Protein AF-A0A8H3FIM3-F1 (afdb_monomer)

Radius of gyration: 38.47 Å; Cα contacts (8 Å, |Δi|>4): 133; chains: 1; bounding box: 77×32×126 Å

Organis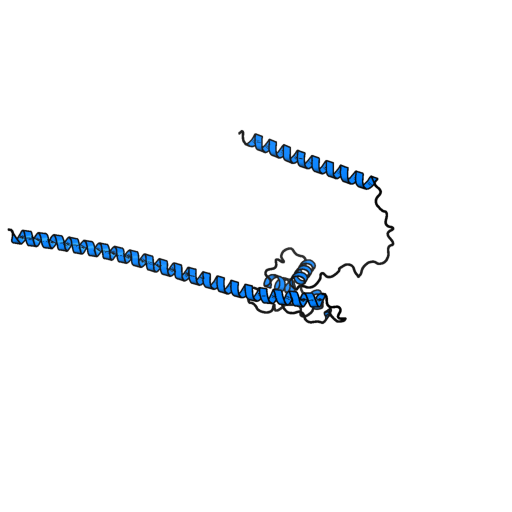m: NCBI:txid1903189

Mean predicted aligned error: 14.73 Å

Secondary structure (DSSP, 8-state):
-HHHHHHHHHHHHHHHHHHHHHHHHHHHHHHHHHHHHHHHHHHHHHHHHHHHHHHHHHHHHHHHHHHHHHHHHHHHHT---TTGGGSBPPPPBPTTT-SB-TT--SBTTHHHH--HHHHHHHHHHTT---TT--HHHHHHHHHHHHTPPP--TTSS----------PPPHHHHHHHHHHHHHHHHHHHHHHHHHHHHHHHTT--

Structure (mmCIF, N/CA/C/O backbone):
data_AF-A0A8H3FIM3-F1
#
_entry.id   AF-A0A8H3FIM3-F1
#
loop_
_atom_site.group_PDB
_atom_site.id
_atom_site.type_symbol
_atom_site.label_atom_id
_atom_site.label_alt_id
_atom_site.label_comp_id
_atom_site.label_asym_id
_atom_site.label_entity_id
_atom_site.label_seq_id
_atom_site.pdbx_PDB_ins_code
_atom_site.Cartn_x
_atom_site.Cartn_y
_atom_site.Cartn_z
_atom_site.occupancy
_atom_site.B_iso_or_equiv
_atom_site.auth_seq_id
_atom_site.auth_comp_id
_atom_site.auth_asym_id
_atom_site.auth_atom_id
_atom_site.pdbx_PDB_model_num
ATOM 1 N N . MET A 1 1 ? 46.535 1.815 -69.833 1.00 71.38 1 MET A N 1
ATOM 2 C CA . MET A 1 1 ? 46.878 1.940 -68.397 1.00 71.38 1 MET A CA 1
ATOM 3 C C . MET A 1 1 ? 45.950 2.887 -67.633 1.00 71.38 1 MET A C 1
ATOM 5 O O . MET A 1 1 ? 45.429 2.456 -66.619 1.00 71.38 1 MET A O 1
ATOM 9 N N . ALA A 1 2 ? 45.669 4.111 -68.107 1.00 83.00 2 ALA A N 1
ATOM 10 C CA . ALA A 1 2 ? 44.836 5.084 -67.371 1.00 83.00 2 ALA A CA 1
ATOM 11 C C . ALA A 1 2 ? 43.427 4.582 -66.973 1.00 83.00 2 ALA A C 1
ATOM 13 O O . ALA A 1 2 ? 42.996 4.788 -65.845 1.00 83.00 2 ALA A O 1
ATOM 14 N N . ARG A 1 3 ? 42.737 3.857 -67.865 1.00 86.81 3 ARG A N 1
ATOM 15 C CA . ARG A 1 3 ? 41.400 3.302 -67.590 1.00 86.81 3 ARG A CA 1
ATOM 16 C C . ARG A 1 3 ? 41.392 2.255 -66.469 1.00 86.81 3 ARG A C 1
ATOM 18 O O . ARG A 1 3 ? 40.564 2.334 -65.575 1.00 86.81 3 ARG A O 1
ATOM 25 N N . ALA A 1 4 ? 42.352 1.330 -66.482 1.00 87.12 4 ALA A N 1
ATOM 26 C CA . ALA A 1 4 ? 42.480 0.304 -65.445 1.00 87.12 4 ALA A CA 1
ATOM 27 C C . ALA A 1 4 ? 42.784 0.916 -64.066 1.00 87.12 4 ALA A C 1
ATOM 29 O O . ALA A 1 4 ? 42.288 0.439 -63.052 1.00 87.12 4 ALA A O 1
ATOM 30 N N . TYR A 1 5 ? 43.555 2.008 -64.032 1.00 89.88 5 TYR A N 1
ATOM 31 C CA . TYR A 1 5 ? 43.822 2.752 -62.801 1.00 89.88 5 TYR A CA 1
ATOM 32 C C . TYR A 1 5 ? 42.560 3.439 -62.254 1.00 89.88 5 TYR A C 1
ATOM 34 O O . TYR A 1 5 ? 42.288 3.385 -61.057 1.00 89.88 5 TYR A O 1
ATOM 42 N N . GLN A 1 6 ? 41.756 4.043 -63.133 1.00 92.19 6 GLN A N 1
ATOM 43 C CA . GLN A 1 6 ? 40.494 4.673 -62.748 1.00 92.19 6 GLN A CA 1
ATOM 44 C C . GLN A 1 6 ? 39.470 3.647 -62.237 1.00 92.19 6 GLN A C 1
ATOM 46 O O . GLN A 1 6 ? 38.807 3.893 -61.232 1.00 92.19 6 GLN A O 1
ATOM 51 N N . GLU A 1 7 ? 39.371 2.487 -62.887 1.00 91.62 7 GLU A N 1
ATOM 52 C CA . GLU A 1 7 ? 38.503 1.385 -62.455 1.00 91.62 7 GLU A CA 1
ATOM 53 C C . GLU A 1 7 ? 38.935 0.830 -61.084 1.00 91.62 7 GLU A C 1
ATOM 55 O O . GLU A 1 7 ? 38.087 0.655 -60.210 1.00 91.62 7 GLU A O 1
ATOM 60 N N . ALA A 1 8 ? 40.240 0.652 -60.844 1.00 92.38 8 ALA A N 1
ATOM 61 C CA . ALA A 1 8 ? 40.762 0.222 -59.543 1.00 92.38 8 ALA A CA 1
ATOM 62 C C . ALA A 1 8 ? 40.428 1.222 -58.419 1.00 92.38 8 ALA A C 1
ATOM 64 O O . ALA A 1 8 ? 39.887 0.831 -57.387 1.00 92.38 8 ALA A O 1
ATOM 65 N N . HIS A 1 9 ? 40.642 2.521 -58.648 1.00 93.94 9 HIS A N 1
ATOM 66 C CA . HIS A 1 9 ? 40.316 3.561 -57.667 1.00 93.94 9 HIS A CA 1
ATOM 67 C C . HIS A 1 9 ? 38.815 3.599 -57.319 1.00 93.94 9 HIS A C 1
ATOM 69 O O . HIS A 1 9 ? 38.434 3.795 -56.160 1.00 93.94 9 HIS A O 1
ATOM 75 N N . ILE A 1 10 ? 37.936 3.412 -58.312 1.00 95.25 10 ILE A N 1
ATOM 76 C CA . ILE A 1 10 ? 36.484 3.336 -58.086 1.00 95.25 10 ILE A CA 1
ATOM 77 C C . ILE A 1 10 ? 36.143 2.115 -57.225 1.00 95.25 10 ILE A C 1
ATOM 79 O O . ILE A 1 10 ? 35.369 2.238 -56.273 1.00 95.25 10 ILE A O 1
ATOM 83 N N . MET A 1 11 ? 36.742 0.958 -57.517 1.00 94.81 11 MET A N 1
ATOM 84 C CA . MET A 1 11 ? 36.517 -0.268 -56.750 1.00 94.81 11 MET A CA 1
ATOM 85 C C . MET A 1 11 ? 37.007 -0.156 -55.302 1.00 94.81 11 MET A C 1
ATOM 87 O O . MET A 1 11 ? 36.302 -0.594 -54.390 1.00 94.81 11 MET A O 1
ATOM 91 N N . ASP A 1 12 ? 38.148 0.490 -55.066 1.00 96.44 12 ASP A N 1
ATOM 92 C CA . ASP A 1 12 ? 38.661 0.748 -53.716 1.00 96.44 12 ASP A CA 1
ATOM 93 C C . ASP A 1 12 ? 37.720 1.673 -52.928 1.00 96.44 12 ASP A C 1
ATOM 95 O O . ASP A 1 12 ? 37.373 1.394 -51.777 1.00 96.44 12 ASP A O 1
ATOM 99 N N . THR A 1 13 ? 37.224 2.735 -53.574 1.00 96.44 13 THR A N 1
ATOM 100 C CA . THR A 1 13 ? 36.276 3.687 -52.966 1.00 96.44 13 THR A CA 1
ATOM 101 C C . THR A 1 13 ? 34.946 3.012 -52.614 1.00 96.44 13 THR A C 1
ATOM 103 O O . THR A 1 13 ? 34.384 3.237 -51.534 1.00 96.44 13 THR A O 1
ATOM 106 N N . LEU A 1 14 ? 34.443 2.152 -53.504 1.00 96.19 14 LEU A N 1
ATOM 107 C CA . LEU A 1 14 ? 33.221 1.389 -53.269 1.00 96.19 14 LEU A CA 1
ATOM 108 C C . LEU A 1 14 ? 33.409 0.388 -52.124 1.00 96.19 14 LEU A C 1
ATOM 110 O O . LEU A 1 14 ? 32.560 0.302 -51.240 1.00 96.19 14 LEU A O 1
ATOM 114 N N . THR A 1 15 ? 34.543 -0.313 -52.093 1.00 96.88 15 THR A N 1
ATOM 115 C CA . THR A 1 15 ? 34.880 -1.270 -51.029 1.00 96.88 15 THR A CA 1
ATOM 116 C C . THR A 1 15 ? 34.961 -0.582 -49.665 1.00 96.88 15 THR A C 1
ATOM 118 O O . THR A 1 15 ? 34.402 -1.081 -48.686 1.00 96.88 15 THR A O 1
ATOM 121 N N . ALA A 1 16 ? 35.588 0.596 -49.596 1.00 96.50 16 ALA A N 1
ATOM 122 C CA . ALA A 1 16 ? 35.637 1.401 -48.377 1.00 96.50 16 ALA A CA 1
ATOM 123 C C . ALA A 1 16 ? 34.235 1.834 -47.918 1.00 96.50 16 ALA A C 1
ATOM 125 O O . ALA A 1 16 ? 33.910 1.714 -46.736 1.00 96.50 16 ALA A O 1
ATOM 126 N N . SER A 1 17 ? 33.386 2.264 -48.854 1.00 97.06 17 SER A N 1
ATOM 127 C CA . SER A 1 17 ? 32.007 2.674 -48.560 1.00 97.06 17 SER A CA 1
ATOM 128 C C . SER A 1 17 ? 31.148 1.509 -48.058 1.00 97.06 17 SER A C 1
ATOM 130 O O . SER A 1 17 ? 30.399 1.660 -47.096 1.00 97.06 17 SER A O 1
ATOM 132 N N . VAL A 1 18 ? 31.284 0.320 -48.655 1.00 97.62 18 VAL A N 1
ATOM 1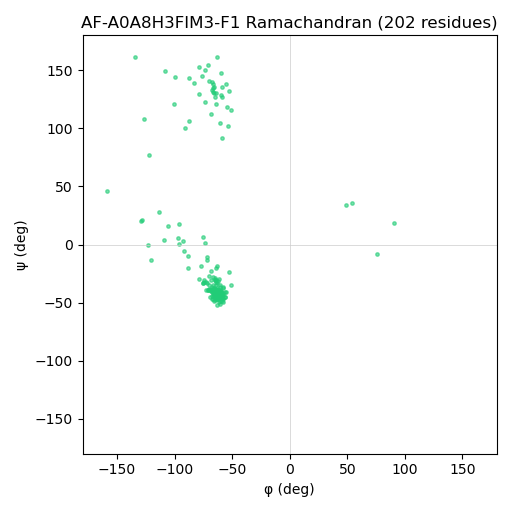33 C CA . VAL A 1 18 ? 30.593 -0.896 -48.193 1.00 97.62 18 VAL A CA 1
ATOM 134 C C . VAL A 1 18 ? 31.038 -1.267 -46.781 1.00 97.62 18 VAL A C 1
ATOM 136 O O . VAL A 1 18 ? 30.196 -1.582 -45.940 1.00 97.62 18 VAL A O 1
ATOM 139 N N . LYS A 1 19 ? 32.340 -1.183 -46.491 1.00 97.31 19 LYS A N 1
ATOM 140 C CA . LYS A 1 19 ? 32.871 -1.460 -45.154 1.00 97.31 19 LYS A CA 1
ATOM 141 C C . LYS A 1 19 ? 32.336 -0.472 -44.112 1.00 97.31 19 LYS A C 1
ATOM 143 O O . LYS A 1 19 ? 31.936 -0.906 -43.037 1.00 97.31 19 LYS A O 1
ATOM 148 N N . ASP A 1 20 ? 32.271 0.820 -44.434 1.00 97.50 20 ASP A N 1
ATOM 149 C CA . ASP A 1 20 ? 31.687 1.849 -43.557 1.00 97.50 20 ASP A CA 1
ATOM 150 C C . ASP A 1 20 ? 30.180 1.634 -43.317 1.00 97.50 20 ASP A C 1
ATOM 152 O O . ASP A 1 20 ? 29.684 1.774 -42.200 1.00 97.50 20 ASP A O 1
ATOM 156 N N . LEU A 1 21 ? 29.428 1.214 -44.338 1.00 97.25 21 LEU A N 1
ATOM 157 C CA . LEU A 1 21 ? 28.021 0.844 -44.159 1.00 97.25 21 LEU A CA 1
ATOM 158 C C . LEU A 1 21 ? 27.861 -0.397 -43.270 1.00 97.25 21 LEU A C 1
ATOM 160 O O . LEU A 1 21 ? 26.961 -0.446 -42.430 1.00 97.25 21 LEU A O 1
ATOM 164 N N . GLN A 1 22 ? 28.737 -1.392 -43.410 1.00 97.62 22 GLN A N 1
ATOM 165 C CA . GLN A 1 22 ? 28.738 -2.583 -42.558 1.00 97.62 22 GLN A CA 1
ATOM 166 C C . GLN A 1 22 ? 29.050 -2.249 -41.093 1.00 97.62 22 GLN A C 1
ATOM 168 O O . GLN A 1 22 ? 28.393 -2.773 -40.194 1.00 97.62 22 GLN A O 1
ATOM 173 N N . THR A 1 23 ? 30.001 -1.351 -40.826 1.00 97.50 23 THR A N 1
ATOM 174 C CA . THR A 1 23 ? 30.283 -0.922 -39.448 1.00 97.50 23 THR A CA 1
ATOM 175 C C . THR A 1 23 ? 29.118 -0.128 -38.865 1.00 97.50 23 THR A C 1
ATOM 177 O O . THR A 1 23 ? 28.642 -0.458 -37.780 1.00 97.50 23 THR A O 1
ATOM 180 N N . LYS A 1 24 ? 28.567 0.838 -39.613 1.00 97.38 24 LYS A N 1
ATOM 181 C CA . LYS A 1 24 ? 27.402 1.624 -39.176 1.00 97.38 24 LYS A CA 1
ATOM 182 C C . LYS A 1 24 ? 26.176 0.759 -38.901 1.00 97.38 24 LYS A C 1
ATOM 184 O O . LYS A 1 24 ? 25.481 0.984 -37.915 1.00 97.38 24 LYS A O 1
ATOM 189 N N . THR A 1 25 ? 25.902 -0.239 -39.739 1.00 97.12 25 THR A N 1
ATOM 190 C CA . THR A 1 25 ? 24.780 -1.168 -39.517 1.00 97.12 25 THR A CA 1
ATOM 191 C C . THR A 1 25 ? 24.989 -2.035 -38.277 1.00 97.12 25 THR A C 1
ATOM 193 O O . THR A 1 25 ? 24.045 -2.218 -37.507 1.00 97.12 25 THR A O 1
ATOM 196 N N . ALA A 1 26 ? 26.214 -2.502 -38.021 1.00 97.12 26 ALA A N 1
ATOM 197 C CA . ALA A 1 26 ? 26.538 -3.231 -36.796 1.00 97.12 26 ALA A CA 1
ATOM 198 C C . ALA A 1 26 ? 26.384 -2.355 -35.539 1.00 97.12 26 ALA A C 1
ATOM 200 O O . ALA A 1 26 ? 25.842 -2.809 -34.529 1.00 97.12 26 ALA A O 1
ATOM 201 N N . ASP A 1 27 ? 26.813 -1.095 -35.594 1.00 97.25 27 ASP A N 1
ATOM 202 C CA . ASP A 1 27 ? 26.695 -0.168 -34.466 1.00 97.25 27 ASP A CA 1
ATOM 203 C C . ASP A 1 27 ? 25.241 0.245 -34.208 1.00 97.25 27 ASP A C 1
ATOM 205 O O . ASP A 1 27 ? 24.807 0.279 -33.054 1.00 97.25 27 ASP A O 1
ATOM 209 N N . LEU A 1 28 ? 24.445 0.450 -35.264 1.00 96.81 28 LEU A N 1
ATOM 210 C CA . LEU A 1 28 ? 23.001 0.664 -35.143 1.00 96.81 28 LEU A CA 1
ATOM 211 C C . LEU A 1 28 ? 22.294 -0.543 -34.520 1.00 96.81 28 LEU A C 1
ATOM 213 O O . LEU A 1 28 ? 21.420 -0.361 -33.673 1.00 96.81 28 LEU A O 1
ATOM 217 N N . ALA A 1 29 ? 22.678 -1.768 -34.885 1.00 97.25 29 ALA A N 1
ATOM 218 C CA . ALA A 1 29 ? 22.114 -2.974 -34.283 1.00 97.25 29 ALA A CA 1
ATOM 219 C C . ALA A 1 29 ? 22.410 -3.052 -32.774 1.00 97.25 29 ALA A C 1
ATOM 221 O O . ALA A 1 29 ? 21.513 -3.353 -31.985 1.00 97.25 29 ALA A O 1
ATOM 222 N N . LYS A 1 30 ? 23.635 -2.707 -32.355 1.00 97.75 30 LYS A N 1
ATOM 223 C CA . LYS A 1 30 ? 24.008 -2.639 -30.930 1.00 97.75 30 LYS A CA 1
ATOM 224 C C . LYS A 1 30 ? 23.229 -1.557 -30.184 1.00 97.75 30 LYS A C 1
ATOM 226 O O . LYS A 1 30 ? 22.686 -1.827 -29.114 1.00 97.75 30 LYS A O 1
ATOM 231 N N . ALA A 1 31 ? 23.147 -0.350 -30.747 1.00 96.88 31 ALA A N 1
ATOM 232 C CA . ALA A 1 31 ? 22.408 0.758 -30.144 1.00 96.88 31 ALA A CA 1
ATOM 233 C C . ALA A 1 31 ? 20.920 0.417 -29.990 1.00 96.88 31 ALA A C 1
ATOM 235 O O . ALA A 1 31 ? 20.333 0.656 -28.935 1.00 96.88 31 ALA A O 1
ATOM 236 N N . LYS A 1 32 ? 20.324 -0.210 -31.011 1.00 97.56 32 LYS A N 1
ATOM 237 C CA . LYS A 1 32 ? 18.944 -0.696 -30.961 1.00 97.56 32 LYS A CA 1
ATOM 238 C C . LYS A 1 32 ? 18.742 -1.690 -29.814 1.00 97.56 32 LYS A C 1
ATOM 240 O O . LYS A 1 32 ? 17.837 -1.480 -29.012 1.00 97.56 32 LYS A O 1
ATOM 245 N N . GLY A 1 33 ? 19.606 -2.700 -29.687 1.00 97.75 33 GLY A N 1
ATOM 246 C CA . GLY A 1 33 ? 19.519 -3.677 -28.595 1.00 97.75 33 GLY A CA 1
ATOM 247 C C . GLY A 1 33 ? 19.613 -3.030 -27.208 1.00 97.75 33 GLY A C 1
ATOM 248 O O . GLY A 1 33 ? 18.795 -3.311 -26.333 1.00 97.75 33 GLY A O 1
ATOM 249 N N . TYR A 1 34 ? 20.540 -2.083 -27.029 1.00 97.81 34 TYR A N 1
ATOM 250 C CA . TYR A 1 34 ? 20.660 -1.317 -25.784 1.00 97.81 34 TYR A CA 1
ATOM 251 C C . TYR A 1 34 ? 19.387 -0.518 -25.459 1.00 97.81 34 TYR A C 1
ATOM 253 O O . TYR A 1 34 ? 18.928 -0.493 -24.314 1.00 97.81 34 TYR A O 1
ATOM 261 N N . HIS A 1 35 ? 18.793 0.143 -26.456 1.00 96.88 35 HIS A N 1
ATOM 262 C CA . HIS A 1 35 ? 17.565 0.906 -26.256 1.00 96.88 35 HIS A CA 1
ATOM 263 C C . HIS A 1 35 ? 16.367 0.013 -25.930 1.00 96.88 35 HIS A C 1
ATOM 265 O O . HIS A 1 35 ? 15.588 0.367 -25.047 1.00 96.88 35 HIS A O 1
ATOM 271 N N . GLU A 1 36 ? 16.235 -1.144 -26.577 1.00 97.94 36 GLU A N 1
ATOM 272 C CA . GLU A 1 36 ? 15.177 -2.117 -26.282 1.00 97.94 36 GLU A CA 1
ATOM 273 C C . GLU A 1 36 ? 15.267 -2.626 -24.837 1.00 97.94 36 GLU A C 1
ATOM 275 O O . GLU A 1 36 ? 14.265 -2.636 -24.115 1.00 97.94 36 GLU A O 1
ATOM 280 N N . GLU A 1 37 ? 16.471 -2.961 -24.370 1.00 97.94 37 GLU A N 1
ATOM 281 C CA . GLU A 1 37 ? 16.696 -3.363 -22.980 1.00 97.94 37 GLU A CA 1
ATOM 282 C C . GLU A 1 37 ? 16.364 -2.227 -22.003 1.00 97.94 37 GLU A C 1
ATOM 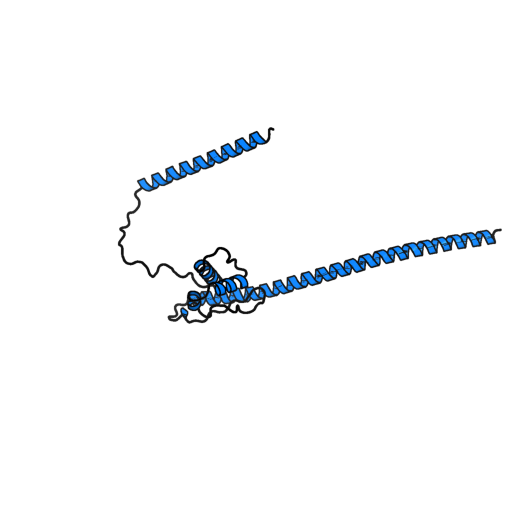284 O O . GLU A 1 37 ? 15.645 -2.424 -21.018 1.00 97.94 37 GLU A O 1
ATOM 289 N N . LYS A 1 38 ? 16.809 -1.002 -22.305 1.00 97.50 38 LYS A N 1
ATOM 290 C CA . LYS A 1 38 ? 16.504 0.175 -21.485 1.00 97.50 38 LYS A CA 1
ATOM 291 C C . LYS A 1 38 ? 15.000 0.441 -21.403 1.00 97.50 38 LYS A C 1
ATOM 293 O O . LYS A 1 38 ? 14.500 0.730 -20.317 1.00 97.50 38 LYS A O 1
ATOM 298 N N . ILE A 1 39 ? 14.271 0.319 -22.513 1.00 97.94 39 ILE A N 1
ATOM 299 C CA . ILE A 1 39 ? 12.810 0.480 -22.551 1.00 97.94 39 ILE A CA 1
ATOM 300 C C . ILE A 1 39 ? 12.132 -0.581 -21.684 1.00 97.94 39 ILE A C 1
ATOM 302 O O . ILE A 1 39 ? 11.234 -0.252 -20.906 1.00 97.94 39 ILE A O 1
ATOM 306 N N . LYS A 1 40 ? 12.576 -1.839 -21.755 1.00 97.69 40 LYS A N 1
ATOM 307 C CA . LYS A 1 40 ? 12.038 -2.923 -20.922 1.00 97.69 40 LYS A CA 1
ATOM 308 C C . LYS A 1 40 ? 12.250 -2.655 -19.428 1.00 97.69 40 LYS A C 1
ATOM 310 O O . LYS A 1 40 ? 11.316 -2.803 -18.634 1.00 97.69 40 LYS A O 1
ATOM 315 N N . ASN A 1 41 ? 13.447 -2.208 -19.055 1.00 97.56 41 ASN A N 1
ATOM 316 C CA . ASN A 1 41 ? 13.780 -1.870 -17.672 1.00 97.56 41 ASN A CA 1
ATOM 317 C C . ASN A 1 41 ? 12.936 -0.693 -17.162 1.00 97.56 41 ASN A C 1
ATOM 319 O O . ASN A 1 41 ? 12.355 -0.776 -16.080 1.00 97.56 41 ASN A O 1
ATOM 323 N N . LEU A 1 42 ? 12.789 0.367 -17.964 1.00 97.12 42 LEU A N 1
ATOM 324 C CA . LEU A 1 42 ? 11.946 1.519 -17.623 1.00 97.12 42 LEU A CA 1
ATOM 325 C C . LEU A 1 42 ? 10.467 1.143 -17.496 1.00 97.12 42 LEU A C 1
ATOM 327 O O . LEU A 1 42 ? 9.800 1.595 -16.570 1.00 97.12 42 LEU A O 1
ATOM 331 N N . THR A 1 43 ? 9.960 0.288 -18.383 1.00 97.50 43 THR A N 1
ATOM 332 C CA . THR A 1 43 ? 8.566 -0.177 -18.338 1.00 97.50 43 THR A CA 1
ATOM 333 C C . THR A 1 43 ? 8.293 -0.967 -17.059 1.00 97.50 43 THR A C 1
ATOM 335 O O . THR A 1 43 ? 7.269 -0.763 -16.408 1.00 97.50 43 THR A O 1
ATOM 338 N N . THR A 1 44 ? 9.236 -1.822 -16.657 1.00 97.38 44 THR A N 1
ATOM 339 C CA . THR A 1 44 ? 9.136 -2.612 -15.422 1.00 97.38 44 THR A CA 1
ATOM 340 C C . THR A 1 44 ? 9.165 -1.706 -14.191 1.00 97.38 44 THR A C 1
ATOM 342 O O . THR A 1 44 ? 8.274 -1.787 -13.348 1.00 97.38 44 THR A O 1
ATOM 345 N N . ALA A 1 45 ? 10.126 -0.778 -14.127 1.00 96.81 45 ALA A N 1
ATOM 346 C CA . ALA A 1 45 ? 10.230 0.186 -13.034 1.00 96.81 45 ALA A CA 1
ATOM 347 C C . ALA A 1 45 ? 8.972 1.066 -12.915 1.00 96.81 45 ALA A C 1
ATOM 349 O O . ALA A 1 45 ? 8.494 1.318 -11.810 1.00 96.81 45 ALA A O 1
ATOM 350 N N . ASN A 1 46 ? 8.398 1.495 -14.043 1.00 97.12 46 ASN A N 1
ATOM 351 C CA . ASN A 1 46 ? 7.177 2.296 -14.045 1.00 97.12 46 ASN A CA 1
ATOM 352 C C . ASN A 1 46 ? 5.969 1.500 -13.521 1.00 97.12 46 ASN A C 1
ATOM 354 O O . ASN A 1 46 ? 5.202 2.001 -12.703 1.00 97.12 46 ASN A O 1
ATOM 358 N N . ALA A 1 47 ? 5.834 0.229 -13.910 1.00 97.31 47 ALA A N 1
ATOM 359 C CA . ALA A 1 47 ? 4.775 -0.638 -13.392 1.00 97.31 47 ALA A CA 1
ATOM 360 C C . ALA A 1 47 ? 4.897 -0.876 -11.873 1.00 97.31 47 ALA A C 1
ATOM 362 O O . ALA A 1 47 ? 3.889 -0.930 -11.168 1.00 97.31 47 ALA A O 1
ATOM 363 N N . GLU A 1 48 ? 6.117 -1.003 -11.346 1.00 97.00 48 GLU A N 1
ATOM 364 C CA . GLU A 1 48 ? 6.351 -1.111 -9.901 1.00 97.00 48 GLU A CA 1
ATOM 365 C C . GLU A 1 48 ? 6.010 0.178 -9.152 1.00 97.00 48 GLU A C 1
ATOM 367 O O . GLU A 1 48 ? 5.419 0.124 -8.071 1.00 97.00 48 GLU A O 1
ATOM 372 N N . LEU A 1 49 ? 6.365 1.336 -9.716 1.00 97.62 49 LEU A N 1
ATOM 373 C CA . LEU A 1 49 ? 6.013 2.634 -9.145 1.00 97.62 49 LEU A CA 1
ATOM 374 C C . LEU A 1 49 ? 4.501 2.840 -9.117 1.00 97.62 49 LEU A C 1
ATOM 376 O O . LEU A 1 49 ? 3.981 3.255 -8.084 1.00 97.62 49 LEU A O 1
ATOM 380 N N . GLN A 1 50 ? 3.797 2.477 -10.191 1.00 97.56 50 GLN A N 1
ATOM 381 C CA . GLN A 1 50 ? 2.340 2.569 -10.234 1.00 97.56 50 GLN A CA 1
ATOM 382 C C . GLN A 1 50 ? 1.695 1.734 -9.122 1.00 97.56 50 GLN A C 1
ATOM 384 O O . GLN A 1 50 ? 0.879 2.248 -8.367 1.00 97.56 50 GLN A O 1
ATOM 389 N N . LYS A 1 51 ? 2.139 0.485 -8.924 1.00 96.81 51 LYS A N 1
ATOM 390 C CA . LYS A 1 51 ? 1.638 -0.365 -7.827 1.00 96.81 51 LYS A CA 1
ATOM 391 C C . LYS A 1 51 ? 1.872 0.248 -6.445 1.00 96.81 51 LYS A C 1
ATOM 393 O O . LYS A 1 51 ? 1.011 0.151 -5.576 1.00 96.81 51 LYS A O 1
ATOM 398 N N . LYS A 1 52 ? 3.040 0.863 -6.224 1.00 96.31 52 LYS A N 1
ATOM 399 C CA . LYS A 1 52 ? 3.352 1.551 -4.959 1.00 96.31 52 LYS A CA 1
ATOM 400 C C . LYS A 1 52 ? 2.467 2.779 -4.756 1.00 96.31 52 LYS A C 1
ATOM 402 O O . LYS A 1 52 ? 2.048 3.028 -3.630 1.00 96.31 52 LYS A O 1
ATOM 407 N N . TYR A 1 53 ? 2.187 3.520 -5.826 1.00 97.56 53 TYR A N 1
ATOM 408 C CA . TYR A 1 53 ? 1.291 4.669 -5.789 1.00 97.56 53 TYR A CA 1
ATOM 409 C C . TYR A 1 53 ? -0.144 4.251 -5.456 1.00 97.56 53 TYR A C 1
ATOM 411 O O . TYR A 1 53 ? -0.729 4.797 -4.526 1.00 97.56 53 TYR A O 1
ATOM 419 N N . ASP A 1 54 ? -0.667 3.225 -6.129 1.00 96.06 54 ASP A N 1
ATOM 420 C CA . ASP A 1 54 ? -2.016 2.707 -5.879 1.00 96.06 54 ASP A CA 1
ATOM 421 C C . ASP A 1 54 ? -2.165 2.201 -4.431 1.00 96.06 54 ASP A C 1
ATOM 423 O O . ASP A 1 54 ? -3.166 2.469 -3.767 1.00 96.06 54 ASP A O 1
ATOM 427 N N . ALA A 1 55 ? -1.141 1.519 -3.902 1.00 95.56 55 ALA A N 1
ATOM 428 C CA . ALA A 1 55 ? -1.117 1.078 -2.507 1.00 95.56 55 ALA A CA 1
ATOM 429 C C . ALA A 1 55 ? -1.087 2.257 -1.516 1.00 95.56 55 ALA A C 1
ATOM 431 O O . ALA A 1 55 ? -1.727 2.201 -0.464 1.00 95.56 55 ALA A O 1
ATOM 432 N N . LEU A 1 56 ? -0.360 3.331 -1.838 1.00 96.62 56 LEU A N 1
ATOM 433 C CA . LEU A 1 56 ? -0.311 4.531 -1.007 1.00 96.62 56 LEU A CA 1
ATOM 434 C C . LEU A 1 56 ? -1.649 5.281 -1.016 1.00 96.62 56 LEU A C 1
ATOM 436 O O . LEU A 1 56 ? -2.125 5.652 0.053 1.00 96.62 56 LEU A O 1
ATOM 440 N N . ASP A 1 57 ? -2.269 5.462 -2.184 1.00 97.50 57 ASP A N 1
ATOM 441 C CA . ASP A 1 57 ? -3.593 6.086 -2.316 1.00 97.50 57 ASP A CA 1
ATOM 442 C C . ASP A 1 57 ? -4.651 5.322 -1.505 1.00 97.50 57 ASP A C 1
ATOM 444 O O . ASP A 1 57 ? -5.430 5.912 -0.751 1.00 97.50 57 ASP A O 1
ATOM 448 N N . LEU A 1 58 ? -4.623 3.988 -1.575 1.00 96.88 58 LEU A N 1
ATOM 449 C CA . LEU A 1 58 ? -5.514 3.136 -0.793 1.00 96.88 58 LEU A CA 1
ATOM 450 C C . LEU A 1 58 ? -5.318 3.324 0.719 1.00 96.88 58 LEU A C 1
ATOM 452 O O . LEU A 1 58 ? -6.296 3.507 1.450 1.00 96.88 58 LEU A O 1
ATOM 456 N N . ARG A 1 59 ? -4.060 3.341 1.179 1.00 96.94 59 ARG A N 1
ATOM 457 C CA . ARG A 1 59 ? -3.703 3.585 2.586 1.00 96.94 59 ARG A CA 1
ATOM 458 C C . ARG A 1 59 ? -4.115 4.975 3.054 1.00 96.94 59 ARG A C 1
ATOM 460 O O . ARG A 1 59 ? -4.591 5.118 4.178 1.00 96.94 59 ARG A O 1
ATOM 467 N N . MET A 1 60 ? -3.959 5.995 2.209 1.00 97.69 60 MET A N 1
ATOM 468 C CA . MET A 1 60 ? -4.389 7.361 2.517 1.00 97.69 60 MET A CA 1
ATOM 469 C C . MET A 1 60 ? -5.899 7.421 2.734 1.00 97.69 60 MET A C 1
ATOM 471 O O . MET A 1 60 ? -6.337 7.890 3.783 1.00 97.69 60 MET A O 1
ATOM 475 N N . LYS A 1 61 ? -6.686 6.845 1.819 1.00 97.56 61 LYS A N 1
ATOM 476 C CA . LYS A 1 61 ? -8.146 6.755 1.965 1.00 97.56 61 LYS A CA 1
ATOM 477 C C . LYS A 1 61 ? -8.540 6.015 3.238 1.00 97.56 61 LYS A C 1
ATOM 479 O O . LYS A 1 61 ? -9.378 6.508 3.988 1.00 97.56 61 LYS A O 1
ATOM 484 N N . ALA A 1 62 ? -7.934 4.862 3.523 1.00 97.38 62 ALA A N 1
ATOM 485 C CA . ALA A 1 62 ? -8.210 4.125 4.756 1.00 97.38 62 ALA A CA 1
ATOM 486 C C . ALA A 1 62 ? -7.885 4.960 6.007 1.00 97.38 62 ALA A C 1
ATOM 488 O O . ALA A 1 62 ? -8.660 4.981 6.963 1.00 97.38 62 ALA A O 1
ATOM 489 N N . ASN A 1 63 ? -6.778 5.705 5.992 1.00 97.12 63 ASN A N 1
ATOM 490 C CA . ASN A 1 63 ? -6.386 6.564 7.103 1.00 97.12 63 ASN A CA 1
ATOM 491 C C . ASN A 1 63 ? -7.334 7.761 7.301 1.00 97.12 63 ASN A C 1
ATOM 493 O O . ASN A 1 63 ? -7.618 8.128 8.441 1.00 97.12 63 ASN A O 1
ATOM 497 N N . GLU A 1 64 ? -7.865 8.345 6.225 1.00 97.38 64 GLU A N 1
ATOM 498 C CA . GLU A 1 64 ? -8.905 9.380 6.297 1.00 97.38 64 GLU A CA 1
ATOM 499 C C . GLU A 1 64 ? -10.170 8.839 6.973 1.00 97.38 64 GLU A C 1
ATOM 501 O O . GLU A 1 64 ? -10.621 9.408 7.971 1.00 97.38 64 GLU A O 1
ATOM 506 N N . HIS A 1 65 ? -10.675 7.684 6.517 1.00 97.44 65 HIS A N 1
ATOM 507 C CA . HIS A 1 65 ? -11.820 7.010 7.144 1.00 97.44 65 HIS A CA 1
ATOM 508 C C . HIS A 1 65 ? -11.551 6.723 8.624 1.00 97.44 65 HIS A C 1
ATOM 510 O O . HIS A 1 65 ? -12.388 7.016 9.478 1.00 97.44 65 HIS A O 1
ATOM 516 N N . ASN A 1 66 ? -10.360 6.211 8.944 1.00 97.75 66 ASN A N 1
ATOM 517 C CA . ASN A 1 66 ? -9.961 5.904 10.314 1.00 97.75 66 ASN A CA 1
ATOM 518 C C . ASN A 1 66 ? -9.872 7.148 11.191 1.00 97.75 66 ASN A C 1
ATOM 520 O O . ASN A 1 66 ? -10.277 7.111 12.349 1.00 97.75 66 ASN A O 1
ATOM 524 N N . THR A 1 67 ? -9.372 8.259 10.658 1.00 97.06 67 THR A N 1
ATOM 525 C CA . THR A 1 67 ? -9.283 9.526 11.389 1.00 97.06 67 THR A CA 1
ATOM 526 C C . THR A 1 67 ? -10.676 10.056 11.722 1.00 97.06 67 THR A C 1
ATOM 528 O O . THR A 1 67 ? -10.938 10.406 12.875 1.00 97.06 67 THR A O 1
ATOM 531 N N . THR A 1 68 ? -11.601 10.037 10.759 1.00 96.88 68 THR A N 1
ATOM 532 C CA . THR A 1 68 ? -13.001 10.416 10.990 1.00 96.88 68 THR A CA 1
ATOM 533 C C . THR A 1 68 ? -13.686 9.476 11.981 1.00 96.88 68 THR A C 1
ATOM 535 O O . THR A 1 68 ? -14.318 9.939 12.929 1.00 96.88 68 THR A O 1
ATOM 538 N N . ALA A 1 69 ? -13.528 8.162 11.822 1.00 96.62 69 ALA A N 1
ATOM 539 C CA . ALA A 1 69 ? -14.111 7.170 12.721 1.00 96.62 69 ALA A CA 1
ATOM 540 C C . ALA A 1 69 ? -13.584 7.314 14.159 1.00 96.62 69 ALA A C 1
ATOM 542 O O . ALA A 1 69 ? -14.374 7.293 15.102 1.00 96.62 69 ALA A O 1
ATOM 543 N N . ARG A 1 70 ? -12.275 7.544 14.341 1.00 96.12 70 ARG A N 1
ATOM 544 C CA . ARG A 1 70 ? -11.661 7.837 15.649 1.00 96.12 70 ARG A CA 1
ATOM 545 C C . ARG A 1 70 ? -12.271 9.070 16.301 1.00 96.12 70 ARG A C 1
ATOM 547 O O . ARG A 1 70 ? -12.601 9.030 17.486 1.00 96.12 70 ARG A O 1
ATOM 554 N N . LEU A 1 71 ? -12.443 10.152 15.542 1.00 95.00 71 LEU A N 1
ATOM 555 C CA . LEU A 1 71 ? -13.058 11.379 16.044 1.00 95.00 71 LEU A CA 1
ATOM 556 C C . LEU A 1 71 ? -14.497 11.122 16.514 1.00 95.00 71 LEU A C 1
ATOM 558 O O . LEU A 1 71 ? -14.849 11.468 17.641 1.00 95.00 71 LEU A O 1
ATOM 562 N N . LEU A 1 72 ? -15.303 10.445 15.691 1.00 93.31 72 LEU A N 1
ATOM 563 C CA . LEU A 1 72 ? -16.679 10.079 16.037 1.00 93.31 72 LEU A CA 1
ATOM 564 C C . LEU A 1 72 ? -16.731 9.209 17.300 1.00 93.31 72 LEU A C 1
ATOM 566 O O . LEU A 1 72 ? -17.459 9.526 18.238 1.00 93.31 72 LEU A O 1
ATOM 570 N N . ASN A 1 73 ? -15.903 8.166 17.367 1.00 94.38 73 ASN A N 1
ATOM 571 C CA . ASN A 1 73 ? -15.822 7.269 18.520 1.00 94.38 73 ASN A CA 1
ATOM 572 C C . ASN A 1 73 ? -15.351 7.993 19.796 1.00 94.38 73 ASN A C 1
ATOM 574 O O . ASN A 1 73 ? -15.833 7.692 20.889 1.00 94.38 73 ASN A O 1
ATOM 578 N N . THR A 1 74 ? -14.479 8.997 19.669 1.00 91.19 74 THR A N 1
ATOM 579 C CA . THR A 1 74 ? -14.048 9.839 20.799 1.00 91.19 74 THR A CA 1
ATOM 580 C C . THR A 1 74 ? -15.215 10.620 21.389 1.00 91.19 74 THR A C 1
ATOM 582 O O . THR A 1 74 ? -15.403 10.634 22.608 1.00 91.19 74 THR A O 1
ATOM 585 N N . HIS A 1 75 ? -16.051 11.219 20.539 1.00 87.31 75 HIS A N 1
ATOM 586 C CA . HIS A 1 75 ? -17.241 11.936 20.995 1.00 87.31 75 HIS A CA 1
ATOM 587 C C . HIS A 1 75 ? -18.256 11.015 21.687 1.00 87.31 75 HIS A C 1
ATOM 589 O O . HIS A 1 75 ? -18.907 11.445 22.640 1.00 87.31 75 HIS A O 1
ATOM 595 N N . LEU A 1 76 ? -18.352 9.743 21.280 1.00 84.56 76 LEU A N 1
ATOM 596 C CA . LEU A 1 76 ? -19.188 8.754 21.970 1.00 84.56 76 LEU A CA 1
ATOM 597 C C . LEU A 1 76 ? -18.697 8.485 23.394 1.00 84.56 76 LEU A C 1
ATOM 599 O O . LEU A 1 76 ? -19.499 8.456 24.328 1.00 84.56 76 LEU A O 1
ATOM 603 N N . SER A 1 77 ? -17.381 8.357 23.575 1.00 77.25 77 SER A N 1
ATOM 604 C CA . SER A 1 77 ? -16.777 8.098 24.885 1.00 77.25 77 SER A CA 1
ATOM 605 C C . SER A 1 77 ? -16.989 9.243 25.886 1.00 77.25 77 SER A C 1
ATOM 607 O O . SER A 1 77 ? -17.053 8.993 27.093 1.00 77.25 77 SER A O 1
ATOM 609 N N . LEU A 1 78 ? -17.082 10.483 25.394 1.00 78.44 78 LEU A N 1
ATOM 610 C CA . LEU A 1 78 ? -17.279 11.700 26.193 1.00 78.44 78 LEU A CA 1
ATOM 611 C C . LEU A 1 78 ? -18.757 12.078 26.373 1.00 78.44 78 LEU A C 1
ATOM 613 O O . LEU A 1 78 ? -19.066 13.026 27.094 1.00 78.44 78 LEU A O 1
ATOM 617 N N . SER A 1 79 ? -19.673 11.363 25.719 1.00 76.19 79 SER A N 1
ATOM 618 C CA . SER A 1 79 ? -21.092 11.693 25.750 1.00 76.19 79 SER A CA 1
ATOM 619 C C . SER A 1 79 ? -21.689 11.485 27.153 1.00 76.19 79 SER A C 1
ATOM 621 O O . SER A 1 79 ? -21.496 10.416 27.744 1.00 76.19 79 SER A O 1
ATOM 623 N N . PRO A 1 80 ? -22.469 12.449 27.688 1.00 75.62 80 PRO A N 1
ATOM 624 C CA . PRO A 1 80 ? -23.149 12.319 28.980 1.00 75.62 80 PRO A CA 1
ATOM 625 C C . PRO A 1 80 ? -24.385 11.403 28.923 1.00 75.62 80 PRO A C 1
ATOM 627 O O . PRO A 1 80 ? -25.140 11.319 29.891 1.00 75.62 80 PRO A O 1
ATOM 630 N N . LEU A 1 81 ? -24.637 10.734 27.793 1.00 79.62 81 LEU A N 1
ATOM 631 C CA . LEU A 1 81 ? -25.820 9.901 27.612 1.00 79.62 81 LEU A CA 1
ATOM 632 C C . LEU A 1 81 ? -25.800 8.671 28.545 1.00 79.62 81 LEU A C 1
ATOM 634 O O . LEU A 1 81 ? -24.793 7.959 28.610 1.00 79.62 81 LEU A O 1
ATOM 638 N N . PRO A 1 82 ? -26.934 8.339 29.194 1.00 70.31 82 PRO A N 1
ATOM 639 C CA . PRO A 1 82 ? -27.021 7.239 30.161 1.00 70.31 82 PRO A CA 1
ATOM 640 C C . PRO A 1 82 ? -26.741 5.851 29.553 1.00 70.31 82 PRO A C 1
ATOM 642 O O . PRO A 1 82 ? -26.380 4.929 30.276 1.00 70.31 82 PRO A O 1
ATOM 645 N N . ASN A 1 83 ? -26.829 5.708 28.224 1.00 75.62 83 ASN A N 1
ATOM 646 C CA . ASN A 1 83 ? -26.605 4.455 27.492 1.00 75.62 83 ASN A CA 1
ATOM 647 C C . ASN A 1 83 ? -25.368 4.484 26.577 1.00 75.62 83 ASN A C 1
ATOM 649 O O . ASN A 1 83 ? -25.334 3.766 25.577 1.00 75.62 83 ASN A O 1
ATOM 653 N N . LYS A 1 84 ? -24.340 5.283 26.901 1.00 72.44 84 LYS A N 1
ATOM 654 C CA . LYS A 1 84 ? -23.136 5.434 26.056 1.00 72.44 84 LYS A CA 1
ATOM 655 C C . LYS A 1 84 ? -22.480 4.106 25.636 1.00 72.44 84 LYS A C 1
ATOM 657 O O . LYS A 1 84 ? -22.066 3.959 24.493 1.00 72.44 84 LYS A O 1
ATOM 662 N N . ASN A 1 85 ? -22.511 3.093 26.505 1.00 75.94 85 ASN A N 1
ATOM 663 C CA . ASN A 1 85 ? -21.922 1.770 26.249 1.00 75.94 85 ASN A CA 1
ATOM 664 C C . ASN A 1 85 ? -22.690 0.918 25.216 1.00 75.94 85 ASN A C 1
ATOM 666 O O . ASN A 1 85 ? -22.203 -0.145 24.829 1.00 75.94 85 ASN A O 1
ATOM 670 N N . ASN A 1 86 ? -23.897 1.335 24.820 1.00 84.00 86 ASN A N 1
ATOM 671 C CA . ASN A 1 86 ? -24.734 0.655 23.828 1.00 84.00 86 ASN A CA 1
ATOM 672 C C . ASN A 1 86 ? -24.821 1.434 22.506 1.00 84.00 86 ASN A C 1
ATOM 674 O O . ASN A 1 86 ? -25.563 1.032 21.614 1.00 84.00 86 ASN A O 1
ATOM 678 N N . ILE A 1 87 ? -24.089 2.546 22.376 1.00 87.12 87 ILE A N 1
ATOM 679 C CA . ILE A 1 87 ? -23.993 3.274 21.112 1.00 87.12 87 ILE A CA 1
ATOM 680 C C . ILE A 1 87 ? -23.003 2.520 20.209 1.00 87.12 87 ILE A C 1
ATOM 682 O O . ILE A 1 87 ? -21.913 2.170 20.675 1.00 87.12 87 ILE A O 1
ATOM 686 N N . PRO A 1 88 ? -23.370 2.215 18.951 1.00 92.44 88 PRO A N 1
ATOM 687 C CA . PRO A 1 88 ? -22.483 1.507 18.043 1.00 92.44 88 PRO A CA 1
ATOM 688 C C . PRO A 1 88 ? -21.263 2.363 17.692 1.00 92.44 88 PRO A C 1
ATOM 690 O O . PRO A 1 88 ? -21.378 3.560 17.428 1.00 92.44 88 PRO A O 1
ATOM 693 N N . LEU A 1 89 ? -20.096 1.727 17.672 1.00 94.75 89 LEU A N 1
ATOM 694 C CA . LEU A 1 89 ? -18.850 2.329 17.225 1.00 94.75 89 LEU A CA 1
ATOM 695 C C . LEU A 1 89 ? -18.821 2.402 15.698 1.00 94.75 89 LEU A C 1
ATOM 697 O O . LEU A 1 89 ? -19.277 1.491 15.002 1.00 94.75 89 LEU A O 1
ATOM 701 N N . THR A 1 90 ? -18.221 3.468 15.179 1.00 96.62 90 THR A N 1
ATOM 702 C CA . THR A 1 90 ? -17.889 3.560 13.757 1.00 96.62 90 THR A CA 1
ATOM 703 C C . THR A 1 90 ? -16.693 2.643 13.488 1.00 96.62 90 THR A C 1
ATOM 705 O O . THR A 1 90 ? -15.659 2.809 14.149 1.00 96.62 90 THR A O 1
ATOM 708 N N . PRO A 1 91 ? -16.810 1.666 12.569 1.00 96.81 91 PRO A N 1
ATOM 709 C CA . PRO A 1 91 ? -15.745 0.709 12.315 1.00 96.81 91 PRO A CA 1
ATOM 710 C C . PRO A 1 91 ? -14.532 1.373 11.674 1.00 96.81 91 PRO A C 1
ATOM 712 O O . PRO A 1 91 ? -14.666 2.205 10.779 1.00 96.81 91 PRO A O 1
ATOM 715 N N . LEU A 1 92 ? -13.343 0.959 12.111 1.00 97.62 92 LEU A N 1
ATOM 716 C CA . LEU A 1 92 ? -12.103 1.291 11.419 1.00 97.62 92 LEU A CA 1
ATOM 717 C C . LEU A 1 92 ? -11.915 0.394 10.191 1.00 97.62 92 LEU A C 1
ATOM 719 O O . LEU A 1 92 ? -12.415 -0.733 10.131 1.00 97.62 92 LEU A O 1
ATOM 723 N N . HIS A 1 93 ? -11.192 0.916 9.212 1.00 98.19 93 HIS A N 1
ATOM 724 C CA . HIS A 1 93 ? -10.802 0.270 7.976 1.00 98.19 93 HIS A CA 1
ATOM 725 C C . HIS A 1 93 ? -9.363 -0.247 8.059 1.00 98.19 93 HIS A C 1
ATOM 727 O O . HIS A 1 93 ? -8.483 0.377 8.654 1.00 98.19 93 HIS A O 1
ATOM 733 N N . ASP A 1 94 ? -9.139 -1.389 7.426 1.00 97.69 94 ASP A N 1
ATOM 734 C CA . ASP A 1 94 ? -7.820 -1.961 7.184 1.00 97.69 94 ASP A CA 1
ATOM 735 C C . ASP A 1 94 ? -7.033 -1.074 6.207 1.00 97.69 94 ASP A C 1
ATOM 737 O O . ASP A 1 94 ? -7.554 -0.683 5.158 1.00 97.69 94 ASP A O 1
ATOM 741 N N . LEU A 1 95 ? -5.786 -0.753 6.555 1.00 96.31 95 LEU A N 1
ATOM 742 C CA . LEU A 1 95 ? -4.928 0.124 5.760 1.00 96.31 95 LEU A CA 1
ATOM 743 C C . LEU A 1 95 ? -4.582 -0.464 4.386 1.00 96.31 95 LEU A C 1
ATOM 745 O O . LEU A 1 95 ? -4.432 0.295 3.431 1.00 96.31 95 LEU A O 1
ATOM 749 N N . ASP A 1 96 ? -4.495 -1.788 4.257 1.00 95.50 96 ASP A N 1
ATOM 750 C CA . ASP A 1 96 ? -4.079 -2.435 3.007 1.00 95.50 96 ASP A CA 1
ATOM 751 C C . ASP A 1 96 ? -5.242 -2.723 2.057 1.00 95.50 96 ASP A C 1
ATOM 753 O O . ASP A 1 96 ? -5.032 -2.918 0.862 1.00 95.50 96 ASP A O 1
ATOM 757 N N . THR A 1 97 ? -6.475 -2.763 2.566 1.00 96.00 97 THR A N 1
ATOM 758 C CA . THR A 1 97 ? -7.656 -3.114 1.760 1.00 96.00 97 THR A CA 1
ATOM 759 C C . THR A 1 97 ? -8.715 -2.019 1.707 1.00 96.00 97 THR A C 1
ATOM 761 O O . THR A 1 97 ? -9.626 -2.104 0.881 1.00 96.00 97 THR A O 1
ATOM 764 N N . ASN A 1 98 ? -8.617 -1.001 2.570 1.00 96.88 98 ASN A N 1
ATOM 765 C CA . ASN A 1 98 ? -9.639 0.021 2.805 1.00 96.88 98 ASN A CA 1
ATOM 766 C C . ASN A 1 98 ? -11.044 -0.573 3.032 1.00 96.88 98 ASN A C 1
ATOM 768 O O . ASN A 1 98 ? -12.059 -0.019 2.607 1.00 96.88 98 ASN A O 1
ATOM 772 N N . ARG A 1 99 ? -11.114 -1.744 3.673 1.00 97.50 99 ARG A N 1
ATOM 773 C CA . ARG A 1 99 ? -12.373 -2.394 4.055 1.00 97.50 99 ARG A CA 1
ATOM 774 C C . ARG A 1 99 ? -12.565 -2.319 5.565 1.00 97.50 99 ARG A C 1
ATOM 776 O O . ARG A 1 99 ? -11.570 -2.386 6.287 1.00 97.50 99 ARG A O 1
ATOM 783 N N . PRO A 1 100 ? -13.813 -2.256 6.061 1.00 97.50 100 PRO A N 1
ATOM 784 C CA . PRO A 1 100 ? -14.083 -2.350 7.490 1.00 97.50 100 PRO A CA 1
ATOM 785 C C . PRO A 1 100 ? -13.443 -3.602 8.099 1.00 97.50 100 PRO A C 1
ATOM 787 O O . PRO A 1 100 ? -13.584 -4.707 7.564 1.00 97.50 100 PRO A O 1
ATOM 790 N N . ILE A 1 101 ? -12.753 -3.439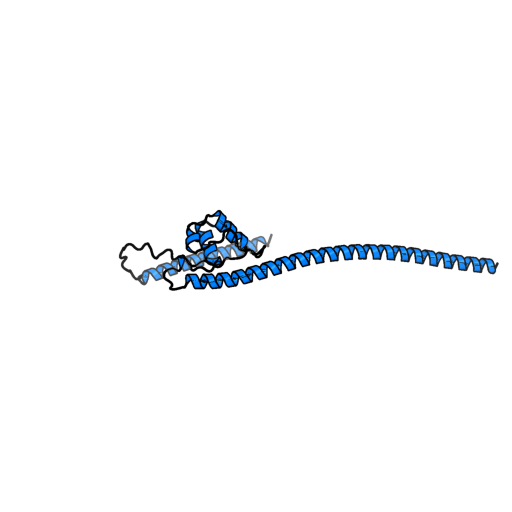 9.226 1.00 97.44 101 ILE A N 1
ATOM 791 C CA . ILE A 1 101 ? -12.078 -4.538 9.916 1.00 97.44 101 ILE A CA 1
ATOM 792 C C . ILE A 1 101 ? -13.130 -5.544 10.400 1.00 97.44 101 ILE A C 1
ATOM 794 O O . ILE A 1 101 ? -14.023 -5.218 11.181 1.00 97.44 101 ILE A O 1
ATOM 798 N N . ARG A 1 102 ? -13.022 -6.800 9.950 1.00 93.62 102 ARG A N 1
ATOM 799 C CA . ARG A 1 102 ? -14.037 -7.843 10.193 1.00 93.62 102 ARG A CA 1
ATOM 800 C C . ARG A 1 102 ? -14.304 -8.106 11.679 1.00 93.62 102 ARG A C 1
ATOM 802 O O . ARG A 1 102 ? -15.447 -8.348 12.054 1.00 93.62 102 ARG A O 1
ATOM 809 N N . SER A 1 103 ? -13.258 -8.064 12.496 1.00 93.50 103 SER A N 1
ATOM 810 C CA . SER A 1 103 ? -13.309 -8.375 13.932 1.00 93.50 103 SER A CA 1
ATOM 811 C C . SER A 1 103 ? -13.455 -7.120 14.796 1.00 93.50 103 SER A C 1
ATOM 813 O O . SER A 1 103 ? -13.165 -7.142 15.990 1.00 93.50 103 SER A O 1
ATOM 815 N N . PHE A 1 104 ? -13.880 -6.003 14.197 1.00 96.31 104 PHE A N 1
ATOM 816 C CA . PHE A 1 104 ? -14.041 -4.743 14.905 1.00 96.31 104 PHE A CA 1
ATOM 817 C C . PHE A 1 104 ? -15.182 -4.820 15.940 1.00 96.31 104 PHE A C 1
ATOM 819 O O . PHE A 1 104 ? -16.267 -5.319 15.619 1.00 96.31 104 PHE A O 1
ATOM 826 N N . PRO A 1 105 ? -14.977 -4.327 17.177 1.00 94.88 105 PRO A N 1
ATOM 827 C CA . PRO A 1 105 ? -16.017 -4.323 18.201 1.00 94.88 105 PRO A CA 1
ATOM 828 C C . PRO A 1 105 ? -17.189 -3.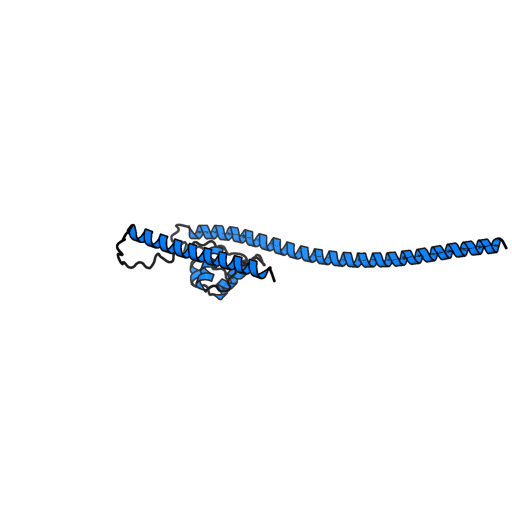430 17.778 1.00 94.88 105 PRO A C 1
ATOM 830 O O . PRO A 1 105 ? -16.999 -2.273 17.414 1.00 94.88 105 PRO A O 1
ATOM 833 N N . LYS A 1 106 ? -18.421 -3.946 17.858 1.00 94.25 106 LYS A N 1
ATOM 834 C CA . LYS A 1 106 ? -19.615 -3.161 17.501 1.00 94.25 106 LYS A CA 1
ATOM 835 C C . LYS A 1 106 ? -19.915 -2.084 18.539 1.00 94.25 106 LYS A C 1
ATOM 837 O O . LYS A 1 106 ? -20.392 -1.020 18.175 1.00 94.25 106 LYS A O 1
ATOM 842 N N . HIS A 1 107 ? -19.630 -2.351 19.810 1.00 93.31 107 HIS A N 1
ATOM 843 C CA . HIS A 1 107 ? -19.834 -1.431 20.927 1.00 93.31 107 HIS A CA 1
ATOM 844 C C . HIS A 1 107 ? -18.607 -1.418 21.841 1.00 93.31 107 HIS A C 1
ATOM 846 O O . HIS A 1 107 ? -17.835 -2.376 21.882 1.00 93.31 107 HIS A O 1
ATOM 852 N N . GLU A 1 108 ? -18.472 -0.378 22.666 1.00 90.06 108 GLU A N 1
ATOM 853 C CA . GLU A 1 108 ? -17.380 -0.274 23.645 1.00 90.06 108 GLU A CA 1
ATOM 854 C C . GLU A 1 108 ? -17.325 -1.482 24.597 1.00 90.06 108 GLU A C 1
ATOM 856 O O . GLU A 1 108 ? -16.249 -2.021 24.868 1.00 90.06 108 GLU A O 1
ATOM 861 N N . ARG A 1 109 ? -18.487 -1.962 25.064 1.00 89.25 109 ARG A N 1
ATOM 862 C CA . ARG A 1 109 ? -18.567 -3.127 25.963 1.00 89.25 109 ARG A CA 1
ATOM 863 C C . ARG A 1 109 ? -18.008 -4.408 25.338 1.00 89.25 109 ARG A C 1
ATOM 865 O O . ARG A 1 109 ? -17.469 -5.242 26.065 1.00 89.25 109 ARG A O 1
ATOM 872 N N . ASP A 1 110 ? -18.091 -4.543 24.014 1.00 91.44 110 ASP A N 1
ATOM 873 C CA . ASP A 1 110 ? -17.682 -5.755 23.299 1.00 91.44 110 ASP A CA 1
ATOM 874 C C . ASP A 1 110 ? -16.153 -5.933 23.366 1.00 91.44 110 ASP A C 1
ATOM 876 O O . ASP A 1 110 ? -15.650 -7.056 23.324 1.00 91.44 110 ASP A O 1
ATOM 880 N N . MET A 1 111 ? -15.396 -4.848 23.586 1.00 88.81 111 MET A N 1
ATOM 881 C CA . MET A 1 111 ? -13.941 -4.909 23.775 1.00 88.81 111 MET A CA 1
ATOM 882 C C . MET A 1 111 ? -13.517 -5.666 25.035 1.00 88.81 111 MET A C 1
ATOM 884 O O . MET A 1 111 ? -12.438 -6.268 25.068 1.00 88.81 111 MET A O 1
ATOM 888 N N . LYS A 1 112 ? -14.356 -5.670 26.080 1.00 87.38 112 LYS A N 1
ATOM 889 C CA . LYS A 1 112 ? -14.065 -6.409 27.316 1.00 87.38 112 LYS A CA 1
ATOM 890 C C . LYS A 1 112 ? -14.047 -7.910 27.048 1.00 87.38 112 LYS A C 1
ATOM 892 O O . LYS A 1 112 ? -13.116 -8.593 27.475 1.00 87.38 112 LYS A O 1
ATOM 897 N N . THR A 1 113 ? -15.011 -8.395 26.272 1.00 91.25 113 THR A N 1
ATOM 898 C CA . THR A 1 113 ? -15.202 -9.815 25.940 1.00 91.25 113 THR A CA 1
ATOM 899 C C . THR A 1 113 ? -14.422 -10.278 24.709 1.00 91.25 113 THR A C 1
ATOM 901 O O . THR A 1 113 ? -14.335 -11.475 24.466 1.00 91.25 113 THR A O 1
ATOM 904 N N . MET A 1 114 ? -13.829 -9.355 23.952 1.00 93.00 114 MET A N 1
ATOM 905 C CA . MET A 1 114 ? -13.072 -9.644 22.733 1.00 93.00 114 MET A CA 1
ATOM 906 C C . MET A 1 114 ? -11.884 -10.588 22.987 1.00 93.00 114 MET A C 1
ATOM 908 O O . MET A 1 114 ? -11.134 -10.413 23.961 1.00 93.00 114 MET A O 1
ATOM 912 N N . GLY A 1 115 ? -11.707 -11.584 22.116 1.00 93.81 115 GLY A N 1
ATOM 913 C CA . GLY A 1 115 ? -10.619 -12.554 22.207 1.00 93.81 115 GLY A CA 1
ATOM 914 C C . GLY A 1 115 ? -9.263 -11.930 21.874 1.00 93.81 115 GLY A C 1
ATOM 915 O O . GLY A 1 115 ? -9.173 -10.950 21.138 1.00 93.81 115 GLY A O 1
ATOM 916 N N . SER A 1 116 ? -8.166 -12.499 22.389 1.00 92.69 116 SER A N 1
ATOM 917 C CA . SER A 1 116 ? -6.826 -11.975 22.072 1.00 92.69 116 SER A CA 1
ATOM 918 C C . SER A 1 116 ? -6.499 -12.063 20.579 1.00 92.69 116 SE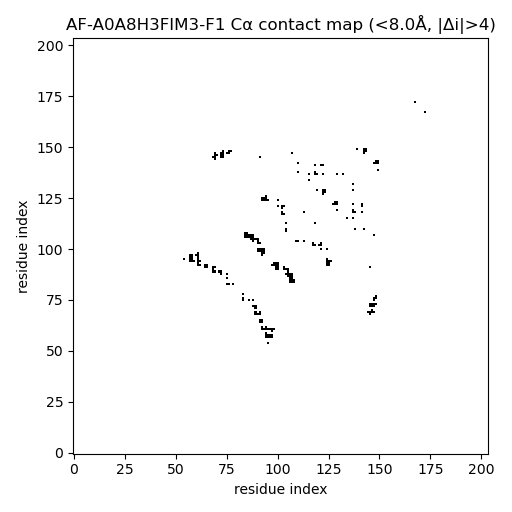R A C 1
ATOM 920 O O . SER A 1 116 ? -5.745 -11.221 20.099 1.00 92.69 116 SER A O 1
ATOM 922 N N . ALA A 1 117 ? -7.022 -13.064 19.865 1.00 94.12 117 ALA A N 1
ATOM 923 C CA . ALA A 1 117 ? -6.814 -13.216 18.426 1.00 94.12 117 ALA A CA 1
ATOM 924 C C . ALA A 1 117 ? -7.481 -12.076 17.643 1.00 94.12 117 ALA A C 1
ATOM 926 O O . ALA A 1 117 ? -6.824 -11.435 16.828 1.00 94.12 117 ALA A O 1
ATOM 927 N N . ASP A 1 118 ? -8.732 -11.756 17.976 1.00 95.56 118 ASP A N 1
ATOM 928 C CA . ASP A 1 118 ? -9.480 -10.664 17.349 1.00 95.56 118 ASP A CA 1
ATOM 929 C C . ASP A 1 118 ? -8.784 -9.317 17.575 1.00 95.56 118 ASP A C 1
ATOM 931 O O . ASP A 1 118 ? -8.676 -8.499 16.665 1.00 95.56 118 ASP A O 1
ATOM 935 N N . VAL A 1 119 ? -8.261 -9.087 18.788 1.00 95.62 119 VAL A N 1
ATOM 936 C CA . VAL A 1 119 ? -7.550 -7.839 19.115 1.00 95.62 119 VAL A CA 1
ATOM 937 C C . VAL A 1 119 ? -6.265 -7.722 18.302 1.00 95.62 119 VAL A C 1
ATOM 939 O O . VAL A 1 119 ? -5.968 -6.648 17.784 1.00 95.62 119 VAL A O 1
ATOM 942 N N . ILE A 1 120 ? -5.510 -8.816 18.170 1.00 95.62 120 ILE A N 1
ATOM 943 C CA . ILE A 1 120 ? -4.298 -8.847 17.343 1.00 95.62 120 ILE A CA 1
ATOM 944 C C . ILE A 1 120 ? -4.652 -8.567 15.885 1.00 95.62 120 ILE A C 1
ATOM 946 O O . ILE A 1 120 ? -3.985 -7.749 15.263 1.00 95.62 120 ILE A O 1
ATOM 950 N N . GLN A 1 121 ? -5.717 -9.178 15.365 1.00 95.50 121 GLN A N 1
ATOM 951 C CA . GLN A 1 121 ? -6.162 -8.955 13.994 1.00 95.50 121 GLN A CA 1
ATOM 952 C C . GLN A 1 121 ? -6.516 -7.483 13.740 1.00 95.50 121 GLN A C 1
ATOM 954 O O . GLN A 1 121 ? -6.104 -6.922 12.728 1.00 95.50 121 GLN A O 1
ATOM 959 N N . CYS A 1 122 ? -7.229 -6.837 14.667 1.00 96.12 122 CYS A N 1
ATOM 9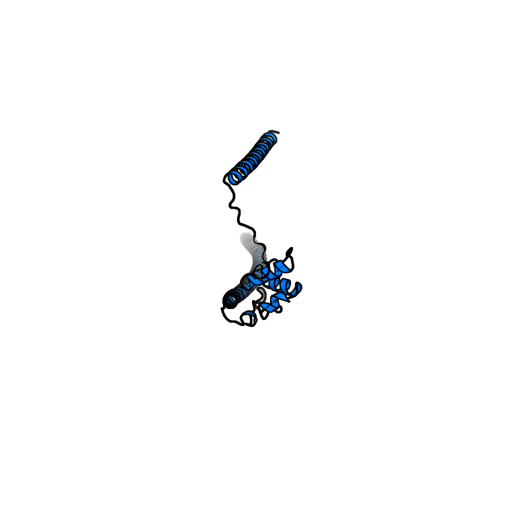60 C CA . CYS A 1 122 ? -7.534 -5.412 14.557 1.00 96.12 122 CYS A CA 1
ATOM 961 C C . CYS A 1 122 ? -6.275 -4.541 14.607 1.00 96.12 122 CYS A C 1
ATOM 963 O O . CYS A 1 122 ? -6.154 -3.613 13.818 1.00 96.12 122 CYS A O 1
ATOM 965 N N . LEU A 1 123 ? -5.327 -4.835 15.503 1.00 96.31 123 LEU A N 1
ATOM 966 C CA . LEU A 1 123 ? -4.070 -4.084 15.588 1.00 96.31 123 LEU A CA 1
ATOM 967 C C . LEU A 1 123 ? -3.207 -4.267 14.332 1.00 96.31 123 LEU A C 1
ATOM 969 O O . LEU A 1 123 ? -2.651 -3.293 13.840 1.00 96.31 123 LEU A O 1
ATOM 973 N N . GLN A 1 124 ? -3.144 -5.480 13.782 1.00 95.94 124 GLN A N 1
ATOM 974 C CA . GLN A 1 124 ? -2.423 -5.770 12.541 1.00 95.94 124 GLN A CA 1
ATOM 975 C C . GLN A 1 124 ? -3.013 -5.024 11.341 1.00 95.94 124 GLN A C 1
ATOM 977 O O . GLN A 1 124 ? -2.261 -4.424 10.585 1.00 95.94 124 GLN A O 1
ATOM 982 N N . ALA A 1 125 ? -4.343 -4.994 11.201 1.00 96.00 125 ALA A N 1
ATOM 983 C CA . ALA A 1 125 ? -5.017 -4.257 10.126 1.00 96.00 125 ALA A CA 1
ATOM 984 C C . ALA A 1 125 ? -4.798 -2.730 10.195 1.00 96.00 125 ALA A C 1
ATOM 986 O O . ALA A 1 125 ? -4.963 -2.024 9.203 1.00 96.00 125 ALA A O 1
ATOM 987 N N . LEU A 1 126 ? -4.426 -2.214 11.370 1.00 95.69 126 LEU A N 1
ATOM 988 C CA . LEU A 1 126 ? -4.086 -0.807 11.598 1.00 95.69 126 LEU A CA 1
ATOM 989 C C . LEU A 1 126 ? -2.572 -0.541 11.548 1.00 95.69 126 LEU A C 1
ATOM 991 O O . LEU A 1 126 ? -2.152 0.569 11.865 1.00 95.69 126 LEU A O 1
ATOM 9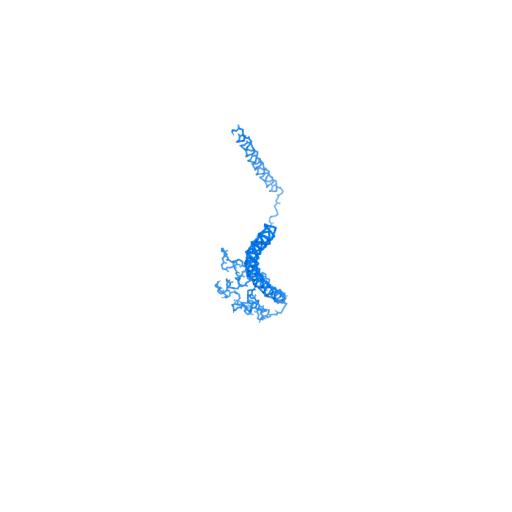95 N N . ASP A 1 127 ? -1.764 -1.546 11.192 1.00 95.50 127 ASP A N 1
ATOM 996 C CA . ASP A 1 127 ? -0.294 -1.510 11.226 1.00 95.50 127 ASP A CA 1
ATOM 997 C C . ASP A 1 127 ? 0.270 -1.104 12.607 1.00 95.50 127 ASP A C 1
ATOM 999 O O . ASP A 1 127 ? 1.269 -0.396 12.743 1.00 95.50 127 ASP A O 1
ATOM 1003 N N . VAL A 1 128 ? -0.401 -1.543 13.680 1.00 95.06 128 VAL A N 1
ATOM 1004 C CA . VAL A 1 128 ? -0.011 -1.258 15.064 1.00 95.06 128 VAL A CA 1
ATOM 1005 C C . VAL A 1 128 ? 0.724 -2.461 15.658 1.00 95.06 128 VAL A C 1
ATOM 1007 O O . VAL A 1 128 ? 0.143 -3.544 15.791 1.00 95.06 128 VAL A O 1
ATOM 1010 N N . PRO A 1 129 ? 1.981 -2.293 16.111 1.00 93.25 129 PRO A N 1
ATOM 1011 C CA . PRO A 1 129 ? 2.739 -3.378 16.721 1.00 93.25 129 PRO A CA 1
ATOM 1012 C C . PRO A 1 129 ? 2.046 -3.951 17.966 1.00 93.25 129 PRO A C 1
ATOM 1014 O O . PRO A 1 129 ? 1.708 -3.219 18.899 1.00 93.25 129 PRO A O 1
ATOM 1017 N N . SER A 1 130 ? 1.877 -5.278 18.003 1.00 91.81 130 SER A N 1
ATOM 1018 C CA . SER A 1 130 ? 1.250 -6.001 19.123 1.00 91.81 130 SER A CA 1
ATOM 1019 C C . SER A 1 130 ? 2.132 -7.092 19.748 1.00 91.81 130 SER A C 1
ATOM 1021 O O . SER A 1 130 ? 1.687 -7.803 20.653 1.00 91.81 130 SER A O 1
ATOM 1023 N N . LEU A 1 131 ? 3.353 -7.291 19.242 1.00 90.44 131 LEU A N 1
ATOM 1024 C CA . LEU A 1 131 ? 4.283 -8.311 19.737 1.00 90.44 131 LEU A CA 1
ATOM 1025 C C . LEU A 1 131 ? 4.804 -7.944 21.133 1.00 90.44 131 LEU A C 1
ATOM 1027 O O . LEU A 1 131 ? 5.051 -6.779 21.423 1.00 90.44 131 LEU A O 1
ATOM 1031 N N . GLY A 1 132 ? 4.947 -8.943 22.007 1.00 87.38 132 GLY A N 1
ATOM 1032 C CA . GLY A 1 132 ? 5.431 -8.757 23.382 1.00 87.38 132 GLY A CA 1
ATOM 1033 C C . GLY A 1 132 ? 4.419 -8.156 24.368 1.00 87.38 132 GLY A C 1
ATOM 1034 O O . GLY A 1 132 ? 4.682 -8.163 25.564 1.00 87.38 132 GLY A O 1
ATOM 1035 N N . LEU A 1 133 ? 3.254 -7.693 23.900 1.00 90.69 133 LEU A N 1
ATOM 1036 C CA . LEU A 1 133 ? 2.204 -7.144 24.761 1.00 90.69 133 LEU A CA 1
ATOM 1037 C C . LEU A 1 133 ? 1.327 -8.248 25.370 1.00 90.69 133 LEU A C 1
ATOM 1039 O O . LEU A 1 133 ? 0.897 -9.186 24.679 1.00 90.69 133 LEU A O 1
ATOM 1043 N N . SER A 1 134 ? 0.983 -8.090 26.647 1.00 93.00 134 SER A N 1
ATOM 1044 C CA . SER A 1 134 ? -0.050 -8.887 27.311 1.00 93.00 134 SER A CA 1
ATOM 1045 C C . SER A 1 134 ? -1.426 -8.661 26.668 1.00 93.00 134 SER A C 1
ATOM 1047 O O . SER A 1 134 ? -1.674 -7.661 25.989 1.00 93.00 134 SER A O 1
ATOM 1049 N N . ALA A 1 135 ? -2.371 -9.578 26.893 1.00 89.81 135 ALA A N 1
ATOM 1050 C CA . ALA A 1 135 ? -3.729 -9.444 26.356 1.00 89.81 135 ALA A CA 1
ATOM 1051 C C . ALA A 1 135 ? -4.425 -8.142 26.813 1.00 89.81 135 ALA A C 1
ATOM 1053 O O . ALA A 1 135 ? -5.139 -7.515 26.030 1.00 89.81 135 ALA A O 1
ATOM 1054 N N . GLY A 1 136 ? -4.184 -7.704 28.054 1.00 91.00 136 GLY A N 1
ATOM 1055 C CA . GLY A 1 136 ? -4.730 -6.451 28.587 1.00 91.00 136 GLY A CA 1
ATOM 1056 C C . GLY A 1 136 ? -4.116 -5.201 27.947 1.00 91.00 136 GLY A C 1
ATOM 1057 O O . GLY A 1 136 ? -4.833 -4.246 27.644 1.00 91.00 136 GLY A O 1
ATOM 1058 N N . GLU A 1 137 ? -2.809 -5.214 27.677 1.00 93.31 137 GLU A N 1
ATOM 1059 C CA . GLU A 1 137 ? -2.118 -4.111 26.995 1.00 93.31 137 GLU A CA 1
ATOM 1060 C C . GLU A 1 137 ? -2.554 -3.995 25.537 1.00 93.31 137 GLU A C 1
ATOM 1062 O O . GLU A 1 137 ? -2.816 -2.890 25.073 1.00 93.31 137 GLU A O 1
ATOM 1067 N N . LYS A 1 138 ? -2.731 -5.123 24.835 1.00 94.44 138 LYS A N 1
ATOM 1068 C CA . LYS A 1 138 ? -3.273 -5.141 23.466 1.00 94.44 138 LYS A CA 1
ATOM 1069 C C . LYS A 1 138 ? -4.664 -4.514 23.402 1.00 94.44 138 LYS A C 1
ATOM 1071 O O . LYS A 1 138 ? -4.919 -3.686 22.533 1.00 94.44 138 LYS A O 1
ATOM 1076 N N . LYS A 1 139 ? -5.547 -4.850 24.350 1.00 94.12 139 LYS A N 1
ATOM 1077 C CA . LYS A 1 139 ? -6.883 -4.237 24.452 1.00 94.12 139 LYS A CA 1
ATOM 1078 C C . LYS A 1 139 ? -6.804 -2.742 24.736 1.00 94.12 139 LYS A C 1
ATOM 1080 O O . LYS A 1 139 ? -7.494 -1.963 24.091 1.00 94.12 139 LYS A O 1
ATOM 1085 N N . THR A 1 140 ? -5.935 -2.335 25.658 1.00 92.75 140 THR A N 1
ATOM 1086 C CA . THR A 1 140 ? -5.713 -0.914 25.978 1.00 92.75 140 THR A CA 1
ATOM 1087 C C . THR A 1 140 ? -5.182 -0.143 24.769 1.00 92.75 140 THR A C 1
ATOM 1089 O O . THR A 1 140 ? -5.616 0.976 24.506 1.00 92.75 140 THR A O 1
ATOM 1092 N N . ARG A 1 141 ? -4.272 -0.753 24.003 1.00 94.31 141 ARG A N 1
ATOM 1093 C CA . ARG A 1 141 ? -3.728 -0.193 22.766 1.00 94.31 141 ARG A CA 1
ATOM 1094 C C . ARG A 1 141 ? -4.823 -0.028 21.718 1.00 94.31 141 ARG A C 1
ATOM 1096 O O . ARG A 1 141 ? -5.008 1.079 21.232 1.00 94.31 141 ARG A O 1
ATOM 1103 N N . LEU A 1 142 ? -5.591 -1.087 21.448 1.00 95.25 142 LEU A N 1
ATOM 1104 C CA . LEU A 1 142 ? -6.708 -1.049 20.501 1.00 95.25 142 LEU A CA 1
ATOM 1105 C C . LEU A 1 142 ? -7.747 0.007 20.900 1.00 95.25 142 LEU A C 1
ATOM 1107 O O . LEU A 1 142 ? -8.205 0.767 20.058 1.00 95.25 142 LEU A O 1
ATOM 1111 N N . ARG A 1 143 ? -8.066 0.111 22.192 1.00 93.88 143 ARG A N 1
ATOM 1112 C CA . ARG A 1 143 ? -8.973 1.128 22.736 1.00 93.88 143 ARG A CA 1
ATOM 1113 C C . ARG A 1 143 ? -8.522 2.551 22.395 1.00 93.88 143 ARG A C 1
ATOM 1115 O O . ARG A 1 143 ? -9.338 3.351 21.945 1.00 93.88 143 ARG A O 1
ATOM 1122 N N . GLY A 1 144 ? -7.231 2.838 22.562 1.00 93.38 144 GLY A N 1
ATOM 1123 C CA . GLY A 1 144 ? -6.644 4.119 22.166 1.00 93.38 144 GLY A CA 1
ATOM 1124 C C . GLY A 1 144 ? -6.709 4.356 20.656 1.00 93.38 144 GLY A C 1
ATOM 1125 O O . GLY A 1 144 ? -7.093 5.439 20.229 1.00 93.38 144 GLY A O 1
ATOM 1126 N N . GLU A 1 145 ? -6.418 3.333 19.853 1.00 94.94 145 GLU A N 1
ATOM 1127 C CA . GLU A 1 145 ? -6.475 3.415 18.386 1.00 94.94 145 GLU A CA 1
ATOM 1128 C C . GLU A 1 145 ? -7.888 3.612 17.835 1.00 94.94 145 GLU A C 1
ATOM 1130 O O . GLU A 1 145 ? -8.051 4.205 16.774 1.00 94.94 145 GLU A O 1
ATOM 1135 N N . ILE A 1 146 ? -8.914 3.150 18.550 1.00 94.62 146 ILE A N 1
ATOM 1136 C CA . ILE A 1 146 ? -10.325 3.375 18.210 1.00 94.62 146 ILE A CA 1
ATOM 1137 C C . ILE A 1 146 ? -10.779 4.796 18.580 1.00 94.62 146 ILE A C 1
ATOM 1139 O O . ILE A 1 146 ? -11.773 5.270 18.035 1.00 94.62 146 ILE A O 1
ATOM 1143 N N . GLY A 1 147 ? -10.050 5.491 19.461 1.00 92.19 147 GLY A N 1
ATOM 1144 C CA . GLY A 1 147 ? -10.415 6.814 19.974 1.00 92.19 147 GLY A CA 1
ATOM 1145 C C . GLY A 1 147 ? -11.264 6.775 21.247 1.00 92.19 147 GLY A C 1
ATOM 1146 O O . GLY A 1 147 ? -11.919 7.751 21.577 1.00 92.19 147 GLY A O 1
ATOM 1147 N N . LEU A 1 148 ? -11.292 5.666 21.986 1.00 90.38 148 LEU A N 1
ATOM 1148 C CA . LEU A 1 148 ? -12.044 5.587 23.243 1.00 90.38 148 LEU A CA 1
ATOM 1149 C C . LEU A 1 148 ? -11.196 6.075 24.426 1.00 90.38 148 LEU A C 1
ATOM 1151 O O . LEU A 1 148 ? -9.993 5.802 24.494 1.00 90.38 148 LEU A O 1
ATOM 1155 N N . ALA A 1 149 ? -11.819 6.754 25.398 1.00 83.06 149 ALA A N 1
ATOM 1156 C CA . ALA A 1 149 ? -11.128 7.194 26.610 1.00 83.06 149 ALA A CA 1
ATOM 1157 C C . ALA A 1 149 ? -10.562 5.991 27.372 1.00 83.06 149 ALA A C 1
ATOM 1159 O O . ALA A 1 149 ? -11.146 4.902 27.349 1.00 83.06 149 ALA A O 1
ATOM 1160 N N . LYS A 1 150 ? -9.423 6.176 28.051 1.00 76.50 150 LYS A N 1
ATOM 1161 C CA . LYS A 1 150 ? -8.827 5.121 28.880 1.00 76.50 150 LYS A CA 1
ATOM 1162 C C . LYS A 1 150 ? -9.854 4.648 29.904 1.00 76.50 150 LYS A C 1
ATOM 1164 O O . LYS A 1 150 ? -10.598 5.440 30.465 1.00 76.50 150 LYS A O 1
ATOM 1169 N N . GLU A 1 151 ? -9.910 3.338 30.096 1.00 69.19 151 GLU A N 1
ATOM 1170 C CA . GLU A 1 151 ? -10.748 2.757 31.134 1.00 69.19 151 GLU A CA 1
ATOM 1171 C C . GLU A 1 151 ? -10.134 3.150 32.483 1.00 69.19 151 GLU A C 1
ATOM 1173 O O . GLU A 1 151 ? -9.009 2.738 32.780 1.00 69.19 151 GLU A O 1
ATOM 1178 N N . ASP A 1 152 ? -10.823 3.992 33.255 1.00 58.34 152 ASP A N 1
ATOM 1179 C CA . ASP A 1 152 ? -10.395 4.355 34.605 1.00 58.34 152 ASP A CA 1
ATOM 1180 C C . ASP A 1 152 ? -10.353 3.078 35.444 1.00 58.34 152 ASP A C 1
ATOM 1182 O O . ASP A 1 152 ? -11.387 2.523 35.823 1.00 58.34 152 ASP A O 1
ATOM 1186 N N . LYS A 1 153 ? -9.152 2.568 35.717 1.00 52.91 153 LYS A N 1
ATOM 1187 C CA . LYS A 1 153 ? -8.984 1.357 36.526 1.00 52.91 153 LYS A CA 1
ATOM 1188 C C . LYS A 1 153 ? -9.249 1.573 38.025 1.00 52.91 153 LYS A C 1
ATOM 1190 O O . LYS A 1 153 ? -9.208 0.595 38.760 1.00 52.91 153 LYS A O 1
ATOM 1195 N N . ASP A 1 154 ? -9.624 2.780 38.463 1.00 45.53 154 ASP A N 1
ATOM 1196 C CA . ASP A 1 154 ? -9.597 3.166 39.884 1.00 45.53 154 ASP A CA 1
ATOM 1197 C C . ASP A 1 154 ? -10.905 3.765 40.449 1.00 45.53 154 ASP A C 1
ATOM 1199 O O . ASP A 1 154 ? -10.886 4.401 41.497 1.00 45.53 154 ASP A O 1
ATOM 1203 N N . ALA A 1 155 ? -12.070 3.534 39.833 1.00 46.22 155 ALA A N 1
ATOM 1204 C CA . ALA A 1 155 ? -13.357 3.931 40.440 1.00 46.22 155 ALA A CA 1
ATOM 1205 C C . ALA A 1 155 ? -14.034 2.818 41.277 1.00 46.22 155 ALA A C 1
ATOM 1207 O O . ALA A 1 155 ? -15.140 3.007 41.775 1.00 46.22 155 ALA A O 1
ATOM 1208 N N . GLY A 1 156 ? -13.397 1.648 41.429 1.00 40.16 156 GLY A N 1
ATOM 1209 C CA . GLY A 1 156 ? -14.028 0.440 41.988 1.00 40.16 156 GLY A CA 1
ATOM 1210 C C . GLY A 1 156 ? -13.283 -0.260 43.127 1.00 40.16 156 GLY A C 1
ATOM 1211 O O . GLY A 1 156 ? -13.526 -1.443 43.348 1.00 40.16 156 GLY A O 1
ATOM 1212 N N . GLY A 1 157 ? -12.370 0.413 43.836 1.00 39.12 157 GLY A N 1
ATOM 1213 C CA . GLY A 1 157 ? -11.510 -0.262 44.815 1.00 39.12 157 GLY A CA 1
ATOM 1214 C C . GLY A 1 157 ? -10.887 0.625 45.888 1.00 39.12 157 GLY A C 1
ATOM 1215 O O . GLY A 1 157 ? -9.708 0.472 46.171 1.00 39.12 157 GLY A O 1
ATOM 1216 N N . LEU A 1 158 ? -11.650 1.522 46.514 1.00 43.06 158 LEU A N 1
ATOM 1217 C CA . LEU A 1 158 ? -11.253 2.124 47.793 1.00 43.06 158 LEU A CA 1
ATOM 1218 C C . LEU A 1 158 ? -12.328 1.838 48.835 1.00 43.06 158 LEU A C 1
ATOM 1220 O O . LEU A 1 158 ? -13.157 2.672 49.183 1.00 43.06 158 LEU A O 1
ATOM 1224 N N . ASN A 1 159 ? -12.295 0.598 49.321 1.00 39.12 159 ASN A N 1
ATOM 1225 C CA . ASN A 1 159 ? -12.830 0.275 50.629 1.00 39.12 159 ASN A CA 1
ATOM 1226 C C . ASN A 1 159 ? -11.966 1.019 51.660 1.00 39.12 159 ASN A C 1
ATOM 1228 O O . ASN A 1 159 ? -10.736 0.946 51.605 1.00 39.12 159 ASN A O 1
ATOM 1232 N N . GLY A 1 160 ? -12.608 1.781 52.543 1.00 42.97 160 GLY A N 1
ATOM 1233 C CA . GLY A 1 160 ? -11.960 2.736 53.433 1.00 42.97 160 GLY A CA 1
ATOM 1234 C C . GLY A 1 160 ? -10.840 2.131 54.279 1.00 42.97 160 GLY A C 1
ATOM 1235 O O . GLY A 1 160 ? -11.070 1.287 55.143 1.00 42.97 160 GLY A O 1
ATOM 1236 N N . LYS A 1 161 ? -9.626 2.639 54.083 1.00 40.50 161 LYS A N 1
ATOM 1237 C CA . LYS A 1 161 ? -8.658 2.786 55.165 1.00 40.50 161 LYS A CA 1
ATOM 1238 C C . LYS A 1 161 ? -8.208 4.235 55.166 1.00 40.50 161 LYS A C 1
ATOM 1240 O O . LYS A 1 161 ? -7.523 4.687 54.256 1.00 40.50 161 LYS A O 1
ATOM 1245 N N . GLU A 1 162 ? -8.669 4.958 56.176 1.00 46.78 162 GLU A N 1
ATOM 1246 C CA . GLU A 1 162 ? -8.218 6.298 56.525 1.00 46.78 162 GLU A CA 1
ATOM 1247 C C . GLU A 1 162 ? -6.710 6.267 56.808 1.00 46.78 162 GLU A C 1
ATOM 1249 O O . GLU A 1 162 ? -6.268 6.004 57.927 1.00 46.78 162 GLU A O 1
ATOM 1254 N N . GLU A 1 163 ? -5.894 6.518 55.789 1.00 42.03 163 GLU A N 1
ATOM 1255 C CA . GLU A 1 163 ? -4.466 6.739 55.973 1.00 42.03 163 GLU A CA 1
ATOM 1256 C C . GLU A 1 163 ? -4.233 8.237 56.173 1.00 42.03 163 GLU A C 1
ATOM 1258 O O . GLU A 1 163 ? -4.259 9.048 55.247 1.00 42.03 163 GLU A O 1
ATOM 1263 N N . LYS A 1 164 ? -4.074 8.610 57.447 1.00 46.44 164 LYS A N 1
ATOM 1264 C CA . LYS A 1 164 ? -3.740 9.965 57.891 1.00 46.44 164 LYS A CA 1
ATOM 1265 C C . LYS A 1 164 ? -2.526 10.479 57.117 1.00 46.44 164 LYS A C 1
ATOM 1267 O O . LYS A 1 164 ? -1.412 9.982 57.278 1.00 46.44 164 LYS A O 1
ATOM 1272 N N . SER A 1 165 ? -2.747 11.531 56.338 1.00 44.09 165 SER A N 1
ATOM 1273 C CA . SER A 1 165 ? -1.729 12.317 55.653 1.00 44.09 165 SER A CA 1
ATOM 1274 C C . SER A 1 165 ? -0.662 12.819 56.635 1.00 44.09 165 SER A C 1
ATOM 1276 O O . SER A 1 165 ? -0.871 13.800 57.352 1.00 44.09 165 SER A O 1
ATOM 1278 N N . ARG A 1 166 ? 0.506 12.170 56.666 1.00 49.75 166 ARG A N 1
ATOM 1279 C CA . ARG A 1 166 ? 1.730 12.757 57.226 1.00 49.75 166 ARG A CA 1
ATOM 1280 C C . ARG A 1 166 ? 2.430 13.533 56.120 1.00 49.75 166 ARG A C 1
ATOM 1282 O O . ARG A 1 166 ? 3.029 12.954 55.221 1.00 49.75 166 ARG A O 1
ATOM 1289 N N . THR A 1 167 ? 2.352 14.856 56.192 1.00 53.03 167 THR A N 1
ATOM 1290 C CA . THR A 1 167 ? 3.206 15.747 55.404 1.00 53.03 167 THR A CA 1
ATOM 1291 C C . THR A 1 167 ? 4.681 15.464 55.730 1.00 53.03 167 THR A C 1
ATOM 1293 O O . THR A 1 167 ? 5.036 15.485 56.913 1.00 53.03 167 THR A O 1
ATOM 1296 N N . PRO A 1 168 ? 5.545 15.205 54.731 1.00 50.62 168 PRO A N 1
ATOM 1297 C CA . PRO A 1 168 ? 6.948 14.878 54.967 1.00 50.62 168 PRO A CA 1
ATOM 1298 C C . PRO A 1 168 ? 7.693 16.069 55.578 1.00 50.62 168 PRO A C 1
ATOM 1300 O O . PRO A 1 168 ? 7.607 17.203 55.095 1.00 50.62 168 PRO A O 1
ATOM 1303 N N . THR A 1 169 ? 8.415 15.802 56.663 1.00 59.53 169 THR A N 1
ATOM 1304 C CA . THR A 1 169 ? 9.157 16.791 57.452 1.00 59.53 169 THR A CA 1
ATOM 1305 C C . THR A 1 169 ? 10.421 17.227 56.684 1.00 59.53 169 THR A C 1
ATOM 1307 O O . THR A 1 169 ? 10.974 16.429 55.924 1.00 59.53 169 THR A O 1
ATOM 1310 N N . PRO A 1 170 ? 10.934 18.465 56.848 1.00 56.50 170 PRO A N 1
ATOM 1311 C CA . PRO A 1 170 ? 12.097 18.969 56.096 1.00 56.50 170 PRO A CA 1
ATOM 1312 C C . PRO A 1 170 ? 13.360 18.086 56.141 1.00 56.50 170 PRO A C 1
ATOM 1314 O O . PRO A 1 170 ? 14.168 18.127 55.213 1.00 56.50 170 PRO A O 1
ATOM 1317 N N . ALA A 1 171 ? 13.508 17.244 57.168 1.00 56.53 171 ALA A N 1
ATOM 1318 C CA . ALA A 1 171 ? 14.605 16.286 57.298 1.00 56.53 171 ALA A CA 1
ATOM 1319 C C . ALA A 1 171 ? 14.602 15.183 56.215 1.00 56.53 171 ALA A C 1
ATOM 1321 O O . ALA A 1 171 ? 15.674 14.745 55.792 1.00 56.53 171 ALA A O 1
ATOM 1322 N N . ASP A 1 172 ? 13.431 14.783 55.708 1.00 51.84 172 ASP A N 1
ATOM 1323 C CA . ASP A 1 172 ? 13.321 13.733 54.684 1.00 51.84 172 ASP A CA 1
ATOM 1324 C C . ASP A 1 172 ? 13.758 14.237 53.301 1.00 51.84 172 ASP A C 1
ATOM 1326 O O . ASP A 1 172 ? 14.396 13.510 52.538 1.00 51.84 172 ASP A O 1
ATOM 1330 N N . LYS A 1 173 ? 13.534 15.527 53.011 1.00 54.06 173 LYS A N 1
ATOM 1331 C CA . LYS A 1 173 ? 13.985 16.173 51.763 1.00 54.06 173 LYS A CA 1
ATOM 1332 C C . LYS A 1 173 ? 15.509 16.354 51.703 1.00 54.06 173 LYS A C 1
ATOM 1334 O O . LYS A 1 173 ? 16.090 16.363 50.618 1.00 54.06 173 LYS A O 1
ATOM 1339 N N . ALA A 1 174 ? 16.177 16.472 52.853 1.00 54.47 174 ALA A N 1
ATOM 1340 C CA . ALA A 1 174 ? 17.636 16.594 52.921 1.00 54.47 174 ALA A CA 1
ATOM 1341 C C . ALA A 1 174 ? 18.359 15.257 52.645 1.00 54.47 174 ALA A C 1
ATOM 1343 O O . ALA A 1 174 ? 19.452 15.241 52.067 1.00 54.47 174 ALA A O 1
ATOM 1344 N N . ARG A 1 175 ? 17.736 14.121 52.995 1.00 55.84 175 ARG A N 1
ATOM 1345 C CA . ARG A 1 175 ? 18.292 12.776 52.757 1.00 55.84 175 ARG A CA 1
ATOM 1346 C C . ARG A 1 175 ? 18.243 12.372 51.282 1.00 55.84 175 ARG A C 1
ATOM 1348 O O . ARG A 1 175 ? 19.221 11.844 50.762 1.00 55.84 175 ARG A O 1
ATOM 1355 N N . THR A 1 176 ? 17.171 12.711 50.568 1.00 58.28 176 THR A N 1
ATOM 1356 C CA . THR A 1 176 ? 17.058 12.408 49.130 1.00 58.28 176 THR A CA 1
ATOM 1357 C C . THR A 1 176 ? 18.039 13.216 48.276 1.00 58.28 176 THR A C 1
ATOM 1359 O O . THR A 1 176 ? 18.521 12.736 47.252 1.00 58.28 176 THR A O 1
ATOM 1362 N N . ASN A 1 177 ? 18.393 14.433 48.705 1.00 56.94 177 ASN A N 1
ATOM 1363 C CA . ASN A 1 177 ? 19.309 15.293 47.951 1.00 56.94 177 ASN A CA 1
ATOM 1364 C C . ASN A 1 177 ? 20.779 14.834 48.063 1.00 56.94 177 ASN A C 1
ATOM 1366 O O . ASN A 1 177 ? 21.545 14.918 47.104 1.00 56.94 177 ASN A O 1
ATOM 1370 N N . THR A 1 178 ? 21.169 14.270 49.210 1.00 61.75 178 THR A N 1
ATOM 1371 C CA . THR A 1 178 ? 22.526 13.737 49.428 1.00 61.75 178 THR A CA 1
ATOM 1372 C C . THR A 1 178 ? 22.757 12.395 48.730 1.00 61.75 178 THR A C 1
ATOM 1374 O O . THR A 1 178 ? 23.856 12.148 48.230 1.00 61.75 178 THR A O 1
ATOM 1377 N N . GLU A 1 179 ? 21.735 11.545 48.619 1.00 63.75 179 GLU A N 1
ATOM 1378 C CA . GLU A 1 179 ? 21.840 10.274 47.891 1.00 63.75 179 GLU A CA 1
ATOM 1379 C C . GLU A 1 179 ? 21.928 10.481 46.369 1.00 63.75 179 GLU A C 1
ATOM 1381 O O . GLU A 1 179 ? 22.747 9.849 45.693 1.00 63.75 179 GLU A O 1
ATOM 1386 N N . ASN A 1 180 ? 21.167 11.442 45.834 1.00 67.12 180 ASN A N 1
ATOM 1387 C CA . ASN A 1 180 ? 21.234 11.813 44.419 1.00 67.12 180 ASN A CA 1
ATOM 1388 C C . ASN A 1 180 ? 22.589 12.438 44.049 1.00 67.12 180 ASN A C 1
ATOM 1390 O O . ASN A 1 180 ? 23.148 12.120 42.996 1.00 67.12 180 ASN A O 1
ATOM 1394 N N . ALA A 1 181 ? 23.172 13.254 44.936 1.00 66.94 181 ALA A N 1
ATOM 1395 C CA . ALA A 1 181 ? 24.510 13.812 44.742 1.00 66.94 181 ALA A CA 1
ATOM 1396 C C . ALA A 1 181 ? 25.605 12.726 44.712 1.00 66.94 181 ALA A C 1
ATOM 1398 O O . ALA A 1 181 ? 26.511 12.786 43.877 1.00 66.94 181 ALA A O 1
ATOM 1399 N N . LYS A 1 182 ? 25.499 11.692 45.561 1.00 74.75 182 LYS A N 1
ATOM 1400 C CA . LYS A 1 182 ? 26.434 10.551 45.560 1.00 74.75 182 LYS A CA 1
ATOM 1401 C C . LYS A 1 182 ? 26.342 9.729 44.271 1.00 74.75 182 LYS A C 1
ATOM 1403 O O . LYS A 1 182 ? 27.376 9.436 43.672 1.00 74.75 182 LYS A O 1
ATOM 1408 N N . LYS A 1 183 ? 25.127 9.433 43.792 1.00 76.94 183 LYS A N 1
ATOM 1409 C CA . LYS A 1 183 ? 24.919 8.711 42.519 1.00 76.94 183 LYS A CA 1
ATOM 1410 C C . LYS A 1 183 ? 25.468 9.500 41.324 1.00 76.94 183 LYS A C 1
ATOM 1412 O O . LYS A 1 183 ? 26.132 8.928 40.461 1.00 76.94 183 LYS A O 1
ATOM 1417 N N . ALA A 1 184 ? 25.282 10.821 41.299 1.00 76.00 184 ALA A N 1
ATOM 1418 C CA . ALA A 1 184 ? 25.831 11.678 40.246 1.00 76.00 184 ALA A CA 1
ATOM 1419 C C . ALA A 1 184 ? 27.375 11.724 40.246 1.00 76.00 184 ALA A C 1
ATOM 1421 O O . ALA A 1 184 ? 27.994 11.729 39.177 1.00 76.00 184 ALA A O 1
ATOM 1422 N N . ALA A 1 185 ? 28.008 11.722 41.424 1.00 80.06 185 ALA A N 1
ATOM 1423 C CA . ALA A 1 185 ? 29.466 11.680 41.548 1.00 80.06 185 ALA A CA 1
ATOM 1424 C C . ALA A 1 185 ? 30.055 10.341 41.064 1.00 80.06 185 ALA A C 1
ATOM 1426 O O . ALA A 1 185 ? 31.073 10.329 40.368 1.00 80.06 185 ALA A O 1
ATOM 1427 N N . GLU A 1 186 ? 29.389 9.221 41.359 1.00 84.62 186 GLU A N 1
ATOM 1428 C CA . GLU A 1 186 ? 29.828 7.893 40.919 1.00 84.62 186 GLU A CA 1
ATOM 1429 C C . GLU A 1 186 ? 29.769 7.739 39.390 1.00 84.62 186 GLU A C 1
ATOM 1431 O O . GLU A 1 186 ? 30.708 7.231 38.771 1.00 84.62 186 GLU A O 1
ATOM 1436 N N . VAL A 1 187 ? 28.709 8.250 38.755 1.00 84.81 187 VAL A N 1
ATOM 1437 C CA . VAL A 1 187 ? 28.578 8.242 37.288 1.00 84.81 187 VAL A CA 1
ATOM 1438 C C . VAL A 1 187 ? 29.696 9.058 36.633 1.00 84.81 187 VAL A C 1
ATOM 1440 O O . VAL A 1 187 ? 30.318 8.595 35.676 1.00 84.81 187 VAL A O 1
ATOM 1443 N N . ARG A 1 188 ? 30.019 10.244 37.167 1.00 83.19 188 ARG A N 1
ATOM 1444 C CA . ARG A 1 188 ? 31.109 11.084 36.635 1.00 83.19 188 ARG A CA 1
ATOM 1445 C C . ARG A 1 188 ? 32.474 10.404 36.736 1.00 83.19 188 ARG A C 1
ATOM 1447 O O . ARG A 1 188 ? 33.258 10.492 35.791 1.00 83.19 188 ARG A O 1
ATOM 1454 N N . ARG A 1 189 ? 32.742 9.683 37.829 1.00 86.62 189 ARG A N 1
ATOM 1455 C CA . ARG A 1 189 ? 33.983 8.913 37.997 1.00 86.62 189 ARG A CA 1
ATOM 1456 C C . ARG A 1 189 ? 34.110 7.801 36.951 1.00 86.62 189 ARG A C 1
ATOM 1458 O O . ARG A 1 189 ? 35.145 7.711 36.295 1.00 86.62 189 ARG A O 1
ATOM 1465 N N . LYS A 1 190 ? 33.044 7.024 36.721 1.00 85.88 190 LYS A N 1
ATOM 1466 C CA . LYS A 1 190 ? 33.034 5.954 35.701 1.00 85.88 190 LYS A CA 1
ATOM 1467 C C . LYS A 1 190 ? 33.271 6.495 34.286 1.00 85.88 190 LYS A C 1
ATOM 1469 O O . LYS A 1 190 ? 33.974 5.872 33.494 1.00 85.88 190 LYS A O 1
ATOM 1474 N N . VAL A 1 191 ? 32.738 7.678 33.972 1.00 85.88 191 VAL A N 1
ATOM 1475 C CA . VAL A 1 191 ? 32.955 8.332 32.669 1.00 85.88 191 VAL A CA 1
ATOM 1476 C C . VAL A 1 191 ? 34.409 8.788 32.490 1.00 85.88 191 VAL A C 1
ATOM 1478 O O . VAL A 1 191 ? 34.954 8.658 31.394 1.00 85.88 191 VAL A O 1
ATOM 1481 N N . LEU A 1 192 ? 35.057 9.297 33.542 1.00 82.44 192 LEU A N 1
ATOM 1482 C CA . LEU A 1 192 ? 36.468 9.702 33.496 1.00 82.44 192 LEU A CA 1
ATOM 1483 C C . LEU A 1 192 ? 37.413 8.502 33.331 1.00 82.44 192 LEU A C 1
ATOM 1485 O O . LEU A 1 192 ? 38.285 8.541 32.463 1.00 82.44 192 LEU A O 1
ATOM 1489 N N . GLU A 1 193 ? 37.190 7.416 34.075 1.00 83.19 193 GLU A N 1
ATOM 1490 C CA . GLU A 1 193 ? 37.973 6.176 33.945 1.00 83.19 193 GLU A CA 1
ATOM 1491 C C . GLU A 1 193 ? 37.836 5.562 32.536 1.00 83.19 193 GLU A C 1
ATOM 1493 O O . GLU A 1 193 ? 38.820 5.114 31.943 1.00 83.19 193 GLU A O 1
ATOM 1498 N N . ALA A 1 194 ? 36.638 5.607 31.940 1.00 79.44 194 ALA A N 1
ATOM 1499 C CA . ALA A 1 194 ? 36.418 5.139 30.570 1.00 79.44 194 ALA A CA 1
ATOM 1500 C C . ALA A 1 194 ? 37.144 5.996 29.514 1.00 79.44 194 ALA A C 1
ATOM 1502 O O . ALA A 1 194 ? 37.613 5.468 28.503 1.00 79.44 194 ALA A O 1
ATOM 1503 N N . LYS A 1 195 ? 37.261 7.312 29.735 1.00 81.69 195 LYS A N 1
ATOM 1504 C CA . LYS A 1 195 ? 38.000 8.210 28.834 1.00 81.69 195 LYS A CA 1
ATOM 1505 C C . LYS A 1 195 ? 39.513 7.995 28.915 1.00 81.69 195 LYS A C 1
ATOM 1507 O O . LYS A 1 195 ? 40.160 7.990 27.872 1.00 81.69 195 LYS A O 1
ATOM 1512 N N . GLN A 1 196 ? 40.062 7.757 30.107 1.00 77.31 196 GLN A N 1
ATOM 1513 C CA . GLN A 1 196 ? 41.493 7.466 30.278 1.00 77.31 196 GLN A CA 1
ATOM 1514 C C . GLN A 1 196 ? 41.892 6.141 29.615 1.00 77.31 196 GLN A C 1
ATOM 1516 O O . GLN A 1 196 ? 42.847 6.115 28.842 1.00 77.31 196 GLN A O 1
ATOM 1521 N N . LYS A 1 197 ? 41.090 5.078 29.780 1.00 76.81 197 LYS A N 1
ATOM 1522 C CA . LYS A 1 197 ? 41.336 3.791 29.099 1.00 76.81 197 LYS A CA 1
ATOM 1523 C C . LYS A 1 197 ? 41.307 3.898 27.570 1.00 76.81 197 LYS A C 1
ATOM 1525 O O . LYS A 1 197 ? 42.076 3.219 26.895 1.00 76.81 197 LYS A O 1
ATOM 1530 N N . LYS A 1 198 ? 40.453 4.762 27.006 1.00 75.50 198 LYS A N 1
ATOM 1531 C CA . LYS A 1 198 ? 40.440 5.029 25.556 1.00 75.50 198 LYS A CA 1
ATOM 1532 C C . LYS A 1 198 ? 41.674 5.800 25.080 1.00 75.50 198 LYS A C 1
ATOM 1534 O O . LYS A 1 198 ? 42.136 5.542 23.975 1.00 75.50 198 LYS A O 1
ATOM 1539 N N . ALA A 1 199 ? 42.209 6.709 25.895 1.00 70.00 199 ALA A N 1
ATOM 1540 C CA . ALA A 1 199 ? 43.406 7.476 25.552 1.00 70.00 199 ALA A CA 1
ATOM 1541 C C . ALA A 1 199 ? 44.692 6.626 25.597 1.00 70.00 199 ALA A C 1
ATOM 1543 O O . ALA A 1 199 ? 45.597 6.841 24.795 1.00 70.00 199 ALA A O 1
ATOM 1544 N N . GLU A 1 200 ? 44.768 5.635 26.489 1.00 68.50 200 GLU A N 1
ATOM 1545 C CA . GLU A 1 200 ? 45.918 4.720 26.587 1.00 68.50 200 GLU A CA 1
ATOM 1546 C C . GLU A 1 200 ? 45.904 3.622 25.511 1.00 68.50 200 GLU A C 1
ATOM 1548 O O . GLU A 1 200 ? 46.961 3.204 25.042 1.00 68.50 200 GLU A O 1
ATOM 1553 N N . GLY A 1 201 ? 44.720 3.202 25.054 1.00 62.19 201 GLY A N 1
ATOM 1554 C CA . GLY A 1 201 ? 44.568 2.219 23.975 1.00 62.19 201 GLY A CA 1
ATOM 1555 C C . GLY A 1 201 ? 44.925 2.727 22.572 1.00 62.19 201 GLY A C 1
ATOM 1556 O O . GLY A 1 201 ? 45.069 1.915 21.668 1.00 62.19 201 GLY A O 1
ATOM 1557 N N . GLN A 1 202 ? 45.079 4.042 22.378 1.00 56.28 202 GLN A N 1
ATOM 1558 C CA . GLN A 1 202 ? 45.463 4.653 21.093 1.00 56.28 202 GLN A CA 1
ATOM 1559 C C . GLN A 1 202 ? 46.970 4.943 20.969 1.00 56.28 202 GLN A C 1
ATOM 1561 O O . GLN A 1 202 ? 47.404 5.467 19.947 1.00 56.28 202 GLN A O 1
ATOM 1566 N N . LYS A 1 203 ? 47.773 4.624 21.995 1.00 56.81 203 LYS A N 1
ATOM 1567 C CA . LYS A 1 203 ? 49.241 4.788 21.986 1.00 56.81 203 LYS A CA 1
ATOM 1568 C C . LYS A 1 203 ? 50.013 3.466 21.839 1.00 56.81 203 LYS A C 1
ATOM 1570 O O . LYS A 1 203 ? 51.206 3.437 22.133 1.00 56.81 203 LYS A O 1
ATOM 1575 N N . LYS A 1 204 ? 49.351 2.387 21.418 1.00 48.66 204 LYS A N 1
ATOM 1576 C CA . LYS A 1 204 ? 49.991 1.113 21.066 1.00 48.66 204 LYS A CA 1
ATOM 1577 C C . LYS A 1 204 ? 49.835 0.828 19.586 1.00 48.66 204 LYS A C 1
ATOM 1579 O O . LYS A 1 204 ? 48.732 1.108 19.071 1.00 48.66 204 LYS A O 1
#

Sequence (204 aa):
MARAYQEAHIMD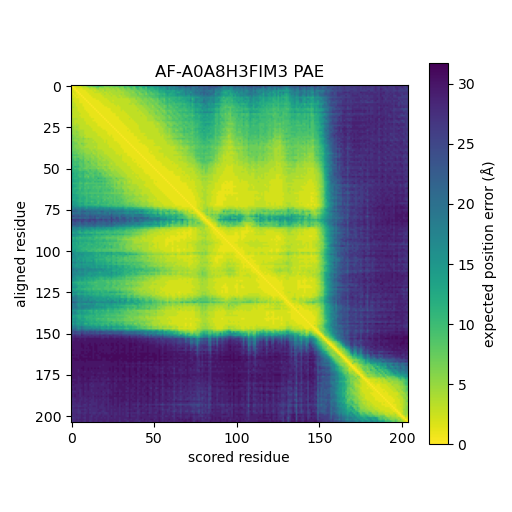TLTASVKDLQTKTADLAKAKGYHEEKIKNLTTANAELQKKYDALDLRMKANEHNTTARLLNTHLSLSPLPNKNNIPLTPLHDLDTNRPIRSFPKHERDMKTMGSADVIQCLQALDVPSLGLSAGEKKTRLRGEIGLAKEDKDAGGLNGKEEKSRTPTPADKARTNTENAKKAAEVRRKVLEAKQKKAEGQKK

Foldseek 3Di:
DVVVVVVVVVVVVVVVVVVVVVVVVVVVVVVVVVVVVVVVVVVVVVVVVVVVVVLVVLLVLLVVLLVVQLVVQLCLQVDPDPPSQPQFGRFHAQSRHRHGQPLGQRGPVVLVVRDLVSLVSLCVSVVHDDPPDDSVVSSQVVCVSSNHDGDPPPPPDPPDDPDDDDDDDPVVVVVVVVVVVVVVVVVVVVVVVVVVVVVVVVVD

pLDDT: mean 85.06, std 16.63, range [39.12, 98.19]

Solvent-accessible surface area (backbone atoms only — not comparable to full-atom values): 11638 Å² total; per-residue (Å²): 112,71,66,63,51,52,53,50,53,52,52,52,53,49,52,52,51,53,51,52,50,52,51,51,51,52,51,49,52,52,53,50,52,52,49,54,53,50,51,52,54,52,53,52,53,48,54,52,49,50,55,54,49,55,53,48,55,41,29,50,54,12,47,51,53,31,52,53,21,19,53,54,27,30,53,48,60,70,44,89,55,96,58,46,61,75,45,72,47,58,68,46,34,18,34,92,73,51,40,68,44,88,67,55,56,56,24,68,60,45,56,76,75,54,51,67,66,41,50,47,52,53,29,52,38,64,75,41,92,61,81,96,55,53,69,67,53,46,49,54,50,49,37,52,72,47,27,38,71,80,80,76,88,75,86,82,78,82,78,89,72,90,73,78,87,72,78,83,56,76,70,62,62,56,54,59,54,54,55,52,51,51,55,54,51,54,54,52,52,55,53,52,56,55,51,52,58,56,61,60,64,71,76,112